Protein AF-A0A497NBX7-F1 (afdb_monomer_lite)

Foldseek 3Di:
DDVLLVCVVVVPPADDDDDVLPLPPVLVVVVSVVCRVPVPDDSLNSLLVVLPVQFDPVQSVLLSLLVVLQVVLCVLPVVVFPQFLVPLPVSLVVHDLVSLVSSLVSLVVSLVSLVVCCVRCVVRPSSVSVNLVSLLSNLSSQLSSLCSQLVVCVVPPLVSNVVSLVRSLVSLVVNLVSQVPPLSQDLVNVLVVQVVDPPRDSVVSVVVVVVVLGGGDHNVNSVVSSVVSVVSRDPPDPDDPPPPDD

Radius of gyration: 21.36 Å; chains: 1; bounding box: 59×41×79 Å

Secondary structure (DSSP, 8-state):
--HHHHHHHTT-S------SSTTS-HHHHHHHHHHHH-TT--HHHHHHHHHHHHS-TTTHHHHHHHHHHHHHHHHHS-TTS---TTSHHHHHHTS-HHHHHHHHHHHHHHHHHHHHTHHHHTT-HHHHHHHHHHHHHHHHHHHHHHHHHHHHHTTT-HHHHHHHHHHHHHHHHHHHHHHTT-GGG-HHHHHHHHHTSTT--HHHHHHHHHHHTTTS--HHHHHHHHHHHHTTS--TTS--------

Sequence (246 aa):
MYPVNQAYEKKAEGIIIFNIAEFSNVLLCDYMAELSWNPKLKFERFLEYYAKRRYNRGSWRAMIECYKLIEKASRDIFVYGLASWVDPLLNLEKVLEEDLERCVSLCEESLSKALEVYDLERDNELYRSELLELKLIVYKLKAMLHLKRAMKTRCENTRLFNKHLSECIGWLKKALRELEGDARFSISSTREWIKQVSGADISVYDEASKVHKGFITCPENLRELIGRIESLRRLEGKDKPTKSSL

pLDDT: mean 78.72, std 16.13, range [36.91, 97.69]

Structure (mmCIF, N/CA/C/O backbone):
data_AF-A0A497NBX7-F1
#
_entry.id   AF-A0A497NBX7-F1
#
loop_
_atom_site.group_PDB
_atom_site.id
_atom_site.type_symbol
_atom_site.label_atom_id
_atom_site.label_alt_id
_atom_site.label_comp_id
_atom_site.label_asym_id
_atom_site.label_entity_id
_atom_site.label_seq_id
_atom_site.pdbx_PDB_ins_code
_atom_site.Cartn_x
_atom_site.Cartn_y
_atom_site.Cartn_z
_atom_site.occupancy
_atom_site.B_iso_or_equiv
_atom_site.auth_seq_id
_atom_site.auth_comp_id
_atom_site.auth_asym_id
_atom_site.auth_atom_id
_atom_site.pdbx_PDB_model_num
ATOM 1 N N . MET A 1 1 ? -4.936 19.423 6.507 1.00 44.56 1 MET A N 1
ATOM 2 C CA . MET A 1 1 ? -6.266 19.615 7.127 1.00 44.56 1 MET A CA 1
ATOM 3 C C . MET A 1 1 ? -7.165 18.517 6.588 1.00 44.56 1 MET A C 1
ATOM 5 O O . MET A 1 1 ? -7.218 18.379 5.373 1.00 44.56 1 MET A O 1
ATOM 9 N N . TYR A 1 2 ? -7.762 17.684 7.445 1.00 60.34 2 TYR A N 1
ATOM 10 C CA . TYR A 1 2 ? -8.592 16.563 6.986 1.00 60.34 2 TYR A CA 1
ATOM 11 C C . TYR A 1 2 ? -9.949 17.071 6.457 1.00 60.34 2 TYR A C 1
ATOM 13 O O . TYR A 1 2 ? -10.468 18.037 7.023 1.00 60.34 2 TYR A O 1
ATOM 21 N N . PRO A 1 3 ? -10.542 16.447 5.418 1.00 63.62 3 PRO A N 1
ATOM 22 C CA . PRO A 1 3 ? -11.819 16.882 4.836 1.00 63.62 3 PRO A CA 1
ATOM 23 C C . PRO A 1 3 ? -12.963 17.012 5.855 1.00 63.62 3 PRO A C 1
ATOM 25 O O . PRO A 1 3 ? -13.786 17.917 5.746 1.00 63.62 3 PRO A O 1
ATOM 28 N N . VAL A 1 4 ? -12.972 16.169 6.893 1.00 61.66 4 VAL A N 1
ATOM 29 C CA . VAL A 1 4 ? -13.944 16.221 8.000 1.00 61.66 4 VAL A CA 1
ATOM 30 C C . VAL A 1 4 ? -13.852 17.526 8.796 1.00 61.66 4 VAL A C 1
ATOM 32 O O . VAL A 1 4 ? -14.876 18.121 9.121 1.00 61.66 4 VAL A O 1
ATOM 35 N N . ASN A 1 5 ? -12.642 18.034 9.044 1.00 65.44 5 ASN A N 1
ATOM 36 C CA . ASN A 1 5 ? -12.462 19.294 9.769 1.00 65.44 5 ASN A CA 1
ATOM 37 C C . ASN A 1 5 ? -12.999 20.475 8.949 1.00 65.44 5 ASN A C 1
ATOM 39 O O . ASN A 1 5 ? -13.633 21.367 9.503 1.00 65.44 5 ASN A O 1
ATOM 43 N N . GLN A 1 6 ? -12.822 20.440 7.624 1.00 69.94 6 GLN A N 1
ATOM 44 C CA . GLN A 1 6 ? -13.409 21.436 6.724 1.00 69.94 6 GLN A CA 1
ATOM 45 C C . GLN A 1 6 ? -14.938 21.342 6.675 1.00 69.94 6 GLN A C 1
ATOM 47 O O . GLN A 1 6 ? -15.610 22.369 6.628 1.00 69.94 6 GLN A O 1
ATOM 52 N N . ALA A 1 7 ? -15.502 20.131 6.687 1.00 65.56 7 ALA A N 1
ATOM 53 C CA . ALA A 1 7 ? -16.950 19.933 6.749 1.00 65.56 7 ALA A CA 1
ATOM 54 C C . ALA A 1 7 ? -17.535 20.500 8.054 1.00 65.56 7 ALA A C 1
ATOM 56 O O . ALA A 1 7 ? -18.553 21.190 8.024 1.00 65.56 7 ALA A O 1
ATOM 57 N N . TYR A 1 8 ? -16.844 20.287 9.177 1.00 68.62 8 TYR A N 1
ATOM 58 C CA . TYR A 1 8 ? -17.216 20.860 10.469 1.00 68.62 8 TYR A CA 1
ATOM 59 C C . TYR A 1 8 ? -17.147 22.396 10.468 1.00 68.62 8 TYR A C 1
ATOM 61 O O . TYR A 1 8 ? -18.100 23.056 10.877 1.00 68.62 8 TYR A O 1
ATOM 69 N N . GLU A 1 9 ? -16.064 22.986 9.950 1.00 77.69 9 GLU A N 1
ATOM 70 C CA . GLU A 1 9 ? -15.929 24.446 9.797 1.00 77.69 9 GLU A CA 1
ATOM 71 C C . GLU A 1 9 ? -17.043 25.046 8.924 1.00 77.69 9 GLU A C 1
ATOM 73 O O . GLU A 1 9 ? -17.543 26.136 9.206 1.00 77.69 9 GLU A O 1
ATOM 78 N N . LYS A 1 10 ? -17.482 24.307 7.900 1.00 79.31 10 LYS A N 1
ATOM 79 C CA . LYS A 1 10 ? -18.599 24.676 7.019 1.00 79.31 10 LYS A CA 1
ATOM 80 C C . LYS A 1 10 ? -19.984 24.349 7.590 1.00 79.31 10 LYS A C 1
ATOM 82 O O . LYS A 1 10 ? -20.969 24.570 6.891 1.00 79.31 10 LYS A O 1
ATOM 87 N N . LYS A 1 11 ? -20.074 23.868 8.837 1.00 80.62 11 LYS A N 1
ATOM 88 C CA . LYS A 1 11 ? -21.324 23.482 9.515 1.00 80.62 11 LYS A CA 1
ATOM 89 C C . LYS A 1 11 ? -22.150 22.452 8.730 1.00 80.62 11 LYS A C 1
ATOM 91 O O . LYS A 1 11 ? -23.367 22.577 8.643 1.00 80.62 11 LYS A O 1
ATOM 96 N N . ALA A 1 12 ? -21.492 21.453 8.142 1.00 70.94 12 ALA A N 1
ATOM 97 C CA . ALA A 1 12 ? -22.187 20.351 7.484 1.00 70.94 12 ALA A CA 1
ATOM 98 C C . ALA A 1 12 ? -23.130 19.626 8.465 1.00 70.94 12 ALA A C 1
ATOM 100 O O . ALA A 1 12 ? -22.752 19.356 9.604 1.00 70.94 12 ALA A O 1
ATOM 101 N N . GLU A 1 13 ? -24.338 19.291 8.008 1.00 71.38 13 GLU A N 1
ATOM 102 C CA . GLU A 1 13 ? -25.367 18.604 8.811 1.00 71.38 13 GLU A CA 1
ATOM 103 C C . GLU A 1 13 ? -25.054 17.114 9.042 1.00 71.38 13 GLU A C 1
ATOM 105 O O . GLU A 1 13 ? -25.614 16.484 9.936 1.00 71.38 13 GLU A O 1
ATOM 110 N N . GLY A 1 14 ? -24.135 16.550 8.257 1.00 64.25 14 GLY A N 1
ATOM 111 C CA . GLY A 1 14 ? -23.687 15.168 8.365 1.00 64.25 14 GLY A CA 1
ATOM 112 C C . GLY A 1 14 ? -22.455 14.903 7.505 1.00 64.25 14 GLY A C 1
ATOM 113 O O . GLY A 1 14 ? -22.091 15.703 6.640 1.00 64.25 14 GLY A O 1
ATOM 114 N N . ILE A 1 15 ? -21.797 13.771 7.756 1.00 67.06 15 ILE A N 1
ATOM 115 C CA . ILE A 1 15 ? -20.616 13.323 7.014 1.00 67.06 15 ILE A CA 1
ATOM 116 C C . ILE A 1 15 ? -20.875 11.903 6.528 1.00 67.06 15 ILE A C 1
ATOM 118 O O . ILE A 1 15 ? -21.222 11.029 7.317 1.00 67.06 15 ILE A O 1
ATOM 122 N N . ILE A 1 16 ? -20.682 11.677 5.230 1.00 64.44 16 ILE A N 1
ATOM 123 C CA . ILE A 1 16 ? -20.734 10.349 4.620 1.00 64.44 16 ILE A CA 1
ATOM 124 C C . ILE A 1 16 ? -19.308 9.955 4.244 1.00 64.44 16 ILE A C 1
ATOM 126 O O . ILE A 1 16 ? -18.632 10.673 3.505 1.00 64.44 16 ILE A O 1
ATOM 130 N N . ILE A 1 17 ? -18.855 8.808 4.748 1.00 63.03 17 ILE A N 1
ATOM 131 C CA . ILE A 1 17 ? -17.575 8.205 4.375 1.00 63.03 17 ILE A CA 1
ATOM 132 C C . ILE A 1 17 ? -17.875 7.124 3.345 1.00 63.03 17 ILE A C 1
ATOM 134 O O . ILE A 1 17 ? -18.424 6.077 3.674 1.00 63.03 17 ILE A O 1
ATOM 138 N N . PHE A 1 18 ? -17.520 7.381 2.090 1.00 59.34 18 PHE A N 1
ATOM 139 C CA . PHE A 1 18 ? -17.675 6.403 1.020 1.00 59.34 18 PHE A CA 1
ATOM 140 C C . PHE A 1 18 ? -16.363 5.631 0.848 1.00 59.34 18 PHE A C 1
ATOM 142 O O . PHE A 1 18 ? -15.496 6.033 0.071 1.00 59.34 18 PHE A O 1
ATOM 149 N N . ASN A 1 19 ? -16.184 4.551 1.621 1.00 59.84 19 ASN A N 1
ATOM 150 C CA . ASN A 1 19 ? -15.067 3.635 1.406 1.00 59.84 19 ASN A CA 1
ATOM 151 C C . ASN A 1 19 ? -15.471 2.573 0.392 1.00 59.84 19 ASN A C 1
ATOM 153 O O . ASN A 1 19 ? -16.176 1.621 0.708 1.00 59.84 19 ASN A O 1
ATOM 157 N N . ILE A 1 20 ? -15.005 2.750 -0.835 1.00 50.81 20 ILE A N 1
ATOM 158 C CA . ILE A 1 20 ? -15.331 1.823 -1.907 1.00 50.81 20 ILE A CA 1
ATOM 159 C C . ILE A 1 20 ? -14.493 0.530 -1.778 1.00 50.81 20 ILE A C 1
ATOM 161 O O . ILE A 1 20 ? -14.912 -0.535 -2.219 1.00 50.81 20 ILE A O 1
ATOM 165 N N . ALA A 1 21 ? -13.324 0.589 -1.131 1.00 56.06 21 ALA A N 1
ATOM 166 C CA . ALA A 1 21 ? -12.480 -0.565 -0.837 1.00 56.06 21 ALA A CA 1
ATOM 167 C C . ALA A 1 21 ? -12.648 -0.963 0.637 1.00 56.06 21 ALA A C 1
ATOM 169 O O . ALA A 1 21 ? -11.795 -0.634 1.456 1.00 56.06 21 ALA A O 1
ATOM 170 N N . GLU A 1 22 ? -13.743 -1.656 0.968 1.00 52.34 22 GLU A N 1
ATOM 171 C CA . GLU A 1 22 ? -14.145 -2.015 2.345 1.00 52.34 22 GLU A CA 1
ATOM 172 C C . GLU A 1 22 ? -12.991 -2.558 3.216 1.00 52.34 22 GLU A C 1
ATOM 174 O O . GLU A 1 22 ? -12.928 -2.292 4.414 1.00 52.34 22 GLU A O 1
ATOM 179 N N . PHE A 1 23 ? -12.023 -3.237 2.595 1.00 57.59 23 PHE A N 1
ATOM 180 C CA . PHE A 1 23 ? -10.881 -3.866 3.260 1.00 57.59 23 PHE A CA 1
ATOM 181 C C . PHE A 1 23 ? -9.557 -3.098 3.164 1.00 57.59 23 PHE A C 1
ATOM 183 O O . PHE A 1 23 ? -8.530 -3.680 3.488 1.00 57.59 23 PHE A O 1
ATOM 190 N N . SER A 1 24 ? -9.541 -1.845 2.700 1.00 63.47 24 SER A N 1
ATOM 191 C CA . SER A 1 24 ? -8.311 -1.052 2.573 1.00 63.47 24 SER A CA 1
ATOM 192 C C . SER A 1 24 ? -8.399 0.288 3.290 1.00 63.47 24 SER A C 1
ATOM 194 O O . SER A 1 24 ? -9.459 0.908 3.353 1.00 63.47 24 SER A O 1
ATOM 196 N N . ASN A 1 25 ? -7.257 0.753 3.810 1.00 69.50 25 ASN A N 1
ATOM 197 C CA . ASN A 1 25 ? -7.131 2.014 4.551 1.00 69.50 25 ASN A CA 1
ATOM 198 C C . ASN A 1 25 ? -8.075 2.113 5.765 1.00 69.50 25 ASN A C 1
ATOM 200 O O . ASN A 1 25 ? -8.537 3.202 6.110 1.00 69.50 25 ASN A O 1
ATOM 204 N N . VAL A 1 26 ? -8.329 0.990 6.447 1.00 77.75 26 VAL A N 1
ATOM 205 C CA . VAL A 1 26 ? -9.268 0.906 7.583 1.00 77.75 26 VAL A CA 1
ATOM 206 C C . VAL A 1 26 ? -8.953 1.935 8.676 1.00 77.75 26 VAL A C 1
ATOM 208 O O . VAL A 1 26 ? -9.863 2.590 9.173 1.00 77.75 26 VAL A O 1
ATOM 211 N N . LEU A 1 27 ? -7.669 2.174 8.976 1.00 83.56 27 LEU A N 1
ATOM 212 C CA . LEU A 1 27 ? -7.236 3.215 9.918 1.00 83.56 27 LEU A CA 1
ATOM 213 C C . LEU A 1 27 ? -7.802 4.602 9.566 1.00 83.56 27 LEU A C 1
ATOM 215 O O . LEU A 1 27 ? -8.210 5.346 10.456 1.00 83.56 27 LEU A O 1
ATOM 219 N N . LEU A 1 28 ? -7.808 4.963 8.278 1.00 78.94 28 LEU A N 1
ATOM 220 C CA . LEU A 1 28 ? -8.309 6.254 7.818 1.00 78.94 28 LEU A CA 1
ATOM 221 C C . LEU A 1 28 ? -9.827 6.327 7.967 1.00 78.94 28 LEU A C 1
ATOM 223 O O . LEU A 1 28 ? -10.335 7.347 8.423 1.00 78.94 28 LEU A O 1
ATOM 227 N N . CYS A 1 29 ? -10.544 5.264 7.603 1.00 78.56 29 CYS A N 1
ATOM 228 C CA . CYS A 1 29 ? -11.997 5.200 7.747 1.00 78.56 29 CYS A CA 1
ATOM 229 C C . CYS A 1 29 ? -12.420 5.319 9.213 1.00 78.56 29 CYS A C 1
ATOM 231 O O . CYS A 1 29 ? -13.254 6.167 9.528 1.00 78.56 29 CYS A O 1
ATOM 233 N N . ASP A 1 30 ? -11.781 4.558 10.102 1.00 85.38 30 ASP A N 1
ATOM 234 C CA . ASP A 1 30 ? -12.024 4.627 11.543 1.00 85.38 30 ASP A CA 1
ATOM 235 C C . ASP A 1 30 ? -11.698 6.020 12.085 1.00 85.38 30 ASP A C 1
ATOM 237 O O . ASP A 1 30 ? -12.476 6.589 12.847 1.00 85.38 30 ASP A O 1
ATOM 241 N N . TYR A 1 31 ? -10.586 6.623 11.654 1.00 86.12 31 TYR A N 1
ATOM 242 C CA . TYR A 1 31 ? -10.230 7.965 12.102 1.00 86.12 31 TYR A CA 1
ATOM 243 C C . TYR A 1 31 ? -11.241 9.019 11.643 1.00 86.12 31 TYR A C 1
ATOM 245 O O . TYR A 1 31 ? -11.625 9.888 12.422 1.00 86.12 31 TYR A O 1
ATOM 253 N N . MET A 1 32 ? -11.699 8.944 10.391 1.00 81.31 32 MET A N 1
ATOM 254 C CA . MET A 1 32 ? -12.705 9.863 9.853 1.00 81.31 32 MET A CA 1
ATOM 255 C C . MET A 1 32 ? -14.051 9.705 10.566 1.00 81.31 32 MET A C 1
ATOM 257 O O . MET A 1 32 ? -14.713 10.710 10.826 1.00 81.31 32 MET A O 1
ATOM 261 N N . ALA A 1 33 ? -14.429 8.474 10.921 1.00 83.81 33 ALA A N 1
ATOM 262 C CA . ALA A 1 33 ? -15.628 8.201 11.705 1.00 83.81 33 ALA A CA 1
ATOM 263 C C . ALA A 1 33 ? -15.504 8.755 13.135 1.00 83.81 33 ALA A C 1
ATOM 265 O O . ALA A 1 33 ? -16.426 9.381 13.644 1.00 83.81 33 ALA A O 1
ATOM 266 N N . GLU A 1 34 ? -14.350 8.613 13.783 1.00 87.56 34 GLU A N 1
ATOM 267 C CA . GLU A 1 34 ? -14.123 9.209 15.106 1.00 87.56 34 GLU A CA 1
ATOM 268 C C . GLU A 1 34 ? -14.138 10.745 15.049 1.00 87.56 34 GLU A C 1
ATOM 270 O O . GLU A 1 34 ? -14.715 11.402 15.918 1.00 87.56 34 GLU A O 1
ATOM 275 N N . LEU A 1 35 ? -13.568 11.344 13.998 1.00 84.94 35 LEU A N 1
ATOM 276 C CA . LEU A 1 35 ? -13.589 12.795 13.805 1.00 84.94 35 LEU A CA 1
ATOM 277 C C . LEU A 1 35 ? -15.002 13.351 13.589 1.00 84.94 35 LEU A C 1
ATOM 279 O O . LEU A 1 35 ? -15.234 14.508 13.943 1.00 84.94 35 LEU A O 1
ATOM 283 N N . SER A 1 36 ? -15.950 12.568 13.055 1.00 81.69 36 SER A N 1
ATOM 284 C CA . SER A 1 36 ? -17.336 13.037 12.910 1.00 81.69 36 SER A CA 1
ATOM 285 C C . SER A 1 36 ? -18.033 13.239 14.257 1.00 81.69 36 SER A C 1
ATOM 287 O O . SER A 1 36 ? -18.912 14.090 14.363 1.00 81.69 36 SER A O 1
ATOM 289 N N . TRP A 1 37 ? -17.616 12.505 15.294 1.00 84.00 37 TRP A N 1
ATOM 290 C CA . TRP A 1 37 ? -18.118 12.658 16.665 1.00 84.00 37 TRP A CA 1
ATOM 291 C C . TRP A 1 37 ? -17.236 13.570 17.522 1.00 84.00 37 TRP A C 1
ATOM 293 O O . TRP A 1 37 ? -17.729 14.265 18.410 1.00 84.00 37 TRP A O 1
ATOM 303 N N . ASN A 1 38 ? -15.927 13.588 17.261 1.00 87.12 38 ASN A N 1
ATOM 304 C CA . ASN A 1 38 ? -14.951 14.381 17.998 1.00 87.12 38 ASN A CA 1
ATOM 305 C C . ASN A 1 38 ? -13.976 15.113 17.053 1.00 87.12 38 ASN A C 1
ATOM 307 O O . ASN A 1 38 ? -12.827 14.692 16.892 1.00 87.12 38 ASN A O 1
ATOM 311 N N . PRO A 1 39 ? -14.371 16.274 16.497 1.00 83.12 39 PRO A N 1
ATOM 312 C CA . PRO A 1 39 ? -13.569 17.015 15.513 1.00 83.12 39 PRO A CA 1
ATOM 313 C C . PRO A 1 39 ? -12.219 17.528 16.035 1.00 83.12 39 PRO A C 1
ATOM 315 O O . PRO A 1 39 ? -11.358 17.947 15.263 1.00 83.12 39 PRO A O 1
ATOM 318 N N . LYS A 1 40 ? -12.027 17.543 17.361 1.00 86.88 40 LYS A N 1
ATOM 319 C CA . LYS A 1 40 ? -10.787 17.985 18.019 1.00 86.88 40 LYS A CA 1
ATOM 320 C C . LYS A 1 40 ? -9.843 16.823 18.348 1.00 86.88 40 LYS A C 1
ATOM 322 O O . LYS A 1 40 ? -8.794 17.056 18.958 1.00 86.88 40 LYS A O 1
ATOM 327 N N . LEU A 1 41 ? -10.203 15.585 17.999 1.00 89.38 41 LEU A N 1
ATOM 328 C CA . LEU A 1 41 ? -9.369 14.413 18.236 1.00 89.38 41 LEU A CA 1
ATOM 329 C C . LEU A 1 41 ? -8.046 14.548 17.473 1.00 89.38 41 LEU A C 1
ATOM 331 O O . LEU A 1 41 ? -8.015 14.802 16.274 1.00 89.38 41 LEU A O 1
ATOM 335 N N . LYS A 1 42 ? -6.934 14.387 18.194 1.00 89.25 42 LYS A N 1
ATOM 336 C CA . LYS A 1 42 ? -5.598 14.359 17.593 1.00 89.25 42 LYS A CA 1
ATOM 337 C C . LYS A 1 42 ? -5.295 12.958 17.075 1.00 89.25 42 LYS A C 1
ATOM 339 O O . LYS A 1 42 ? -5.555 11.985 17.789 1.00 89.25 42 LYS A O 1
ATOM 344 N N . PHE A 1 43 ? -4.685 12.873 15.895 1.00 86.69 43 PHE A N 1
ATOM 345 C CA . PHE A 1 43 ? -4.358 11.602 15.249 1.00 86.69 43 PHE A CA 1
ATOM 346 C C . PHE A 1 43 ? -3.502 10.698 16.141 1.00 86.69 43 PHE A C 1
ATOM 348 O O . PHE A 1 43 ? -3.764 9.508 16.226 1.00 86.69 43 PHE A O 1
ATOM 355 N N . GLU A 1 44 ? -2.548 11.247 16.895 1.00 90.06 44 GLU A N 1
ATOM 356 C CA . GLU A 1 44 ? -1.671 10.459 17.767 1.00 90.06 44 GLU A CA 1
ATOM 357 C C . GLU A 1 44 ? -2.444 9.780 18.904 1.00 90.06 44 GLU A C 1
ATOM 359 O O . GLU A 1 44 ? -2.161 8.636 19.254 1.00 90.06 44 GLU A O 1
ATOM 364 N N . ARG A 1 45 ? -3.447 10.473 19.464 1.00 92.62 45 ARG A N 1
ATOM 365 C CA . ARG A 1 45 ? -4.314 9.913 20.512 1.00 92.62 45 ARG A CA 1
ATOM 366 C C . ARG A 1 45 ? -5.234 8.838 19.949 1.00 92.62 45 ARG A C 1
ATOM 368 O O . ARG A 1 45 ? -5.413 7.803 20.585 1.00 92.62 45 ARG A O 1
ATOM 375 N N . PHE A 1 46 ? -5.796 9.087 18.767 1.00 94.19 46 PHE A N 1
ATOM 376 C CA . PHE A 1 46 ? -6.584 8.093 18.048 1.00 94.19 46 PHE A CA 1
ATOM 377 C C . PHE A 1 46 ? -5.752 6.840 17.757 1.00 94.19 46 PHE A C 1
ATOM 379 O O . PHE A 1 46 ? -6.170 5.741 18.102 1.00 94.19 46 PHE A O 1
ATOM 386 N N . LEU A 1 47 ? -4.558 7.011 17.188 1.00 93.50 47 LEU A N 1
ATOM 387 C CA . LEU A 1 47 ? -3.685 5.924 16.763 1.00 93.50 47 LEU A CA 1
ATOM 388 C C . LEU A 1 47 ? -3.283 5.022 17.934 1.00 93.50 47 LEU A C 1
ATOM 390 O O . LEU A 1 47 ? -3.274 3.801 17.801 1.00 93.50 47 LEU A O 1
ATOM 394 N N . GLU A 1 48 ? -2.996 5.609 19.098 1.00 94.88 48 GLU A N 1
ATOM 395 C CA . GLU A 1 48 ? -2.696 4.835 20.300 1.00 94.88 48 GLU A CA 1
ATOM 396 C C . GLU A 1 48 ? -3.888 3.984 20.756 1.00 94.88 48 GLU A C 1
ATOM 398 O O . GLU A 1 48 ? -3.731 2.798 21.058 1.00 94.88 48 GLU A O 1
ATOM 403 N N . TYR A 1 49 ? -5.085 4.573 20.789 1.00 94.62 49 TYR A N 1
ATOM 404 C CA . TYR A 1 49 ? -6.311 3.863 21.150 1.00 94.62 49 TYR A CA 1
ATOM 405 C C . TYR A 1 49 ? -6.678 2.780 20.124 1.00 94.62 49 TYR A C 1
ATOM 407 O O . TYR A 1 49 ? -7.018 1.660 20.504 1.00 94.62 49 TYR A O 1
ATOM 415 N N . TYR A 1 50 ? -6.555 3.086 18.832 1.00 94.19 50 TYR A N 1
ATOM 416 C CA . TYR A 1 50 ? -6.759 2.153 17.726 1.00 94.19 50 TYR A CA 1
ATOM 417 C C . TYR A 1 50 ? -5.840 0.933 17.862 1.00 94.19 50 TYR A C 1
ATOM 419 O O . TYR A 1 50 ? -6.324 -0.197 17.937 1.00 94.19 50 TYR A O 1
ATOM 427 N N . ALA A 1 51 ? -4.529 1.153 18.002 1.00 94.56 51 ALA A N 1
ATOM 428 C CA . ALA A 1 51 ? -3.550 0.072 18.079 1.00 94.56 51 ALA A CA 1
ATOM 429 C C . ALA A 1 51 ? -3.769 -0.832 19.304 1.00 94.56 51 ALA A C 1
ATOM 431 O O . ALA A 1 51 ? -3.694 -2.053 19.193 1.00 94.56 51 ALA A O 1
ATOM 432 N N . LYS A 1 52 ? -4.098 -0.253 20.467 1.00 95.31 52 LYS A N 1
ATOM 433 C CA . LYS A 1 52 ? -4.362 -1.017 21.700 1.00 95.31 52 LYS A CA 1
ATOM 434 C C . LYS A 1 52 ? -5.589 -1.927 21.620 1.00 95.31 52 LYS A C 1
ATOM 436 O O . LYS A 1 52 ? -5.646 -2.905 22.359 1.00 95.31 52 LYS A O 1
ATOM 441 N N . ARG A 1 53 ? -6.579 -1.593 20.786 1.00 94.25 53 ARG A N 1
ATOM 442 C CA . ARG A 1 53 ? -7.777 -2.426 20.578 1.00 94.25 53 ARG A CA 1
ATOM 443 C C . ARG A 1 53 ? -7.563 -3.522 19.543 1.00 94.25 53 ARG A C 1
ATOM 445 O O . ARG A 1 53 ? -8.226 -4.549 19.620 1.00 94.25 53 ARG A O 1
ATOM 452 N N . ARG A 1 54 ? -6.691 -3.274 18.565 1.00 93.12 54 ARG A N 1
ATOM 453 C CA . ARG A 1 54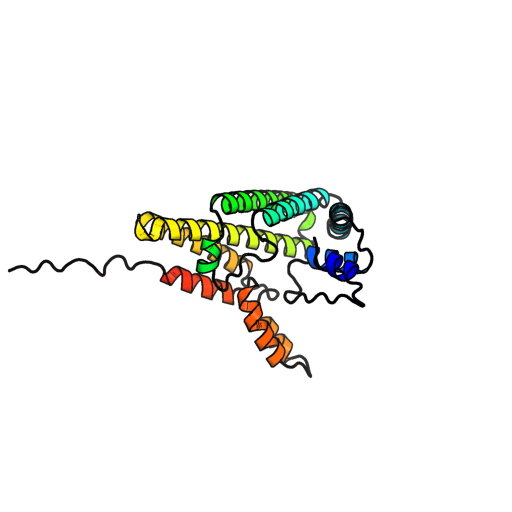 ? -6.552 -4.110 17.370 1.00 93.12 54 ARG A CA 1
ATOM 454 C C . ARG A 1 54 ? -5.441 -5.150 17.467 1.00 93.12 54 ARG A C 1
ATOM 456 O O . ARG A 1 54 ? -5.542 -6.182 16.813 1.00 93.12 54 ARG A O 1
ATOM 463 N N . TYR A 1 55 ? -4.413 -4.893 18.273 1.00 95.25 55 TYR A N 1
ATOM 464 C CA . TYR A 1 55 ? -3.237 -5.757 18.391 1.00 95.25 55 TYR A CA 1
ATOM 465 C C . TYR A 1 55 ? -3.003 -6.229 19.819 1.00 95.25 55 TYR A C 1
ATOM 467 O O . TYR A 1 55 ? -3.496 -5.644 20.788 1.00 95.25 55 TYR A O 1
ATOM 475 N N . ASN A 1 56 ? -2.183 -7.267 19.960 1.00 93.88 56 ASN A N 1
ATOM 476 C CA . ASN A 1 56 ? -1.775 -7.766 21.259 1.00 93.88 56 ASN A CA 1
ATOM 477 C C . ASN A 1 56 ? -1.013 -6.719 22.082 1.00 93.88 56 ASN A C 1
ATOM 479 O O . ASN A 1 56 ? -0.344 -5.804 21.593 1.00 93.88 56 ASN A O 1
ATOM 483 N N . ARG A 1 57 ? -1.040 -6.916 23.406 1.00 91.75 57 ARG A N 1
ATOM 484 C CA . ARG A 1 57 ? -0.333 -6.056 24.371 1.00 91.75 57 ARG A CA 1
ATOM 485 C C . ARG A 1 57 ? 1.175 -5.955 24.106 1.00 91.75 57 ARG A C 1
ATOM 487 O O . ARG A 1 57 ? 1.766 -4.935 24.456 1.00 91.75 57 ARG A O 1
ATOM 494 N N . GLY A 1 58 ? 1.773 -6.992 23.516 1.00 92.94 58 GLY A N 1
ATOM 495 C CA . GLY A 1 58 ? 3.198 -7.047 23.182 1.00 92.94 58 GLY A CA 1
ATOM 496 C C . GLY A 1 58 ? 3.582 -6.365 21.864 1.00 92.94 58 GLY A C 1
ATOM 497 O O . GLY A 1 58 ? 4.759 -6.100 21.661 1.00 92.94 58 GLY A O 1
ATOM 498 N N . SER A 1 59 ? 2.622 -6.050 20.992 1.00 95.50 59 SER A N 1
ATOM 499 C CA . SER A 1 59 ? 2.877 -5.653 19.597 1.00 95.50 59 SER A CA 1
ATOM 500 C C . SER A 1 59 ? 2.356 -4.256 19.243 1.00 95.50 59 SER A C 1
ATOM 502 O O . SER A 1 59 ? 2.902 -3.610 18.350 1.00 95.50 59 SER A O 1
ATOM 504 N N . TRP A 1 60 ? 1.348 -3.734 19.958 1.00 95.50 60 TRP A N 1
ATOM 505 C CA . TRP A 1 60 ? 0.689 -2.469 19.594 1.00 95.50 60 TRP A CA 1
ATOM 506 C C . TRP A 1 60 ? 1.649 -1.276 19.468 1.00 95.50 60 TRP A C 1
ATOM 508 O O . TRP A 1 60 ? 1.427 -0.401 18.635 1.00 95.50 60 TRP A O 1
ATOM 518 N N . ARG A 1 61 ? 2.733 -1.227 20.259 1.00 96.38 61 ARG A N 1
ATOM 519 C CA . ARG A 1 61 ? 3.744 -0.159 20.152 1.00 96.38 61 ARG A CA 1
ATOM 520 C C . ARG A 1 61 ? 4.500 -0.218 18.830 1.00 96.38 61 ARG A C 1
ATOM 522 O O . ARG A 1 61 ? 4.656 0.823 18.200 1.00 96.38 61 ARG A O 1
ATOM 529 N N . ALA A 1 62 ? 4.911 -1.413 18.408 1.00 95.44 62 ALA A N 1
ATOM 530 C CA . ALA A 1 62 ? 5.563 -1.608 17.118 1.00 95.44 62 ALA A CA 1
ATOM 531 C C . ALA A 1 62 ? 4.620 -1.189 15.984 1.00 95.44 62 ALA A C 1
ATOM 533 O O . ALA A 1 62 ? 5.015 -0.436 15.102 1.00 95.44 62 ALA A O 1
ATOM 534 N N . MET A 1 63 ? 3.336 -1.550 16.074 1.00 95.31 63 MET A N 1
ATOM 535 C CA . MET A 1 63 ? 2.347 -1.144 15.072 1.00 95.31 63 MET A CA 1
ATOM 536 C C . MET A 1 63 ? 2.122 0.373 15.019 1.00 95.31 63 MET A C 1
ATOM 538 O O . MET A 1 63 ? 1.983 0.927 13.931 1.00 95.31 63 MET A O 1
ATOM 542 N N . ILE A 1 64 ? 2.160 1.088 16.151 1.00 95.19 64 ILE A N 1
ATOM 543 C CA . ILE A 1 64 ? 2.155 2.564 16.138 1.00 95.19 64 ILE A CA 1
ATOM 544 C C . ILE A 1 64 ? 3.361 3.112 15.368 1.00 95.19 64 ILE A C 1
ATOM 546 O O . ILE A 1 64 ? 3.215 4.070 14.609 1.00 95.19 64 ILE A O 1
ATOM 550 N N . GLU A 1 65 ? 4.550 2.543 15.565 1.00 95.69 65 GLU A N 1
ATOM 551 C CA . GLU A 1 65 ? 5.744 2.955 14.823 1.00 95.69 65 GLU A CA 1
ATOM 552 C C . GLU A 1 65 ? 5.597 2.677 13.323 1.00 95.69 65 GLU A C 1
ATOM 554 O O . GLU A 1 65 ? 5.899 3.564 12.522 1.00 95.69 65 GLU A O 1
ATOM 559 N N . CYS A 1 66 ? 5.039 1.521 12.942 1.00 94.06 66 CYS A N 1
ATOM 560 C CA . CYS A 1 66 ? 4.708 1.208 11.550 1.00 94.06 66 CYS A CA 1
ATOM 561 C C . CYS A 1 66 ? 3.835 2.303 10.925 1.00 94.06 66 CYS A C 1
ATOM 563 O O . CYS A 1 66 ? 4.162 2.826 9.856 1.00 94.06 66 CYS A O 1
ATOM 565 N N . TYR A 1 67 ? 2.753 2.693 11.603 1.00 91.44 67 TYR A N 1
ATOM 566 C CA . TYR A 1 67 ? 1.833 3.712 11.103 1.00 91.44 67 TYR A CA 1
ATOM 567 C C . TYR A 1 67 ? 2.444 5.105 11.031 1.00 91.44 67 TYR A C 1
ATOM 569 O O . TYR A 1 67 ? 2.185 5.821 10.070 1.00 91.44 67 TYR A O 1
ATOM 577 N N . LYS A 1 68 ? 3.288 5.489 11.992 1.00 91.31 68 LYS A N 1
ATOM 578 C CA . LYS A 1 68 ? 4.008 6.771 11.938 1.00 91.31 68 LYS A CA 1
ATOM 579 C C . LYS A 1 68 ? 4.953 6.847 10.740 1.00 91.31 68 LYS A C 1
ATOM 581 O O . LYS A 1 68 ? 5.071 7.903 10.122 1.00 91.31 68 LYS A O 1
ATOM 586 N N . LEU A 1 69 ? 5.612 5.741 10.394 1.00 92.00 69 LEU A N 1
ATOM 587 C CA . LEU A 1 69 ? 6.467 5.668 9.208 1.00 92.00 69 LEU A CA 1
ATOM 588 C C . LEU A 1 69 ? 5.649 5.781 7.914 1.00 92.00 69 LEU A C 1
ATOM 590 O O . LEU A 1 69 ? 6.036 6.531 7.019 1.00 92.00 69 LEU A O 1
ATOM 594 N N . ILE A 1 70 ? 4.491 5.114 7.841 1.00 87.25 70 ILE A N 1
ATOM 595 C CA . ILE A 1 70 ? 3.561 5.223 6.702 1.00 87.25 70 ILE A CA 1
ATOM 596 C C . ILE A 1 70 ? 3.014 6.651 6.583 1.00 87.25 70 ILE A C 1
ATOM 598 O O . ILE A 1 70 ? 3.013 7.223 5.497 1.00 87.25 70 ILE A O 1
ATOM 602 N N . GLU A 1 71 ? 2.603 7.258 7.697 1.00 84.50 71 GLU A N 1
ATOM 603 C CA . GLU A 1 71 ? 2.127 8.640 7.734 1.00 84.50 71 GLU A CA 1
ATOM 604 C C . GLU A 1 71 ? 3.213 9.602 7.241 1.00 84.50 71 GLU A C 1
ATOM 606 O O . GLU A 1 71 ? 2.942 10.475 6.418 1.00 84.50 71 GLU A O 1
ATOM 611 N N . LYS A 1 72 ? 4.463 9.414 7.676 1.00 86.06 72 LYS A N 1
ATOM 612 C CA . LYS A 1 72 ? 5.600 10.204 7.198 1.00 86.06 72 LYS A CA 1
ATOM 613 C C . LYS A 1 72 ? 5.815 10.029 5.691 1.00 86.06 72 LYS A C 1
ATOM 615 O O . LYS A 1 72 ? 5.922 11.034 4.996 1.00 86.06 72 LYS A O 1
ATOM 620 N N . ALA A 1 73 ? 5.790 8.795 5.182 1.00 83.31 73 ALA A N 1
ATOM 621 C CA . ALA A 1 73 ? 5.896 8.517 3.746 1.00 83.31 73 ALA A CA 1
ATOM 622 C C . ALA A 1 73 ? 4.755 9.174 2.940 1.00 83.31 73 ALA A C 1
ATOM 624 O O . ALA A 1 73 ? 4.971 9.676 1.841 1.00 83.31 73 ALA A O 1
ATOM 625 N N . SER A 1 74 ? 3.549 9.254 3.516 1.00 74.31 74 SER A N 1
ATOM 626 C CA . SER A 1 74 ? 2.375 9.891 2.894 1.00 74.31 74 SER A CA 1
ATOM 627 C C . SER A 1 74 ? 2.429 11.416 2.783 1.00 74.31 74 SER A C 1
ATOM 629 O O . SER A 1 74 ? 1.549 12.017 2.166 1.00 74.31 74 SER A O 1
ATOM 631 N N . ARG A 1 75 ? 3.431 12.058 3.393 1.00 72.06 75 ARG A N 1
ATOM 632 C CA . ARG A 1 75 ? 3.658 13.504 3.267 1.00 72.06 75 ARG A CA 1
ATOM 633 C C . ARG A 1 75 ? 4.568 13.842 2.088 1.00 72.06 75 ARG A C 1
ATOM 635 O O . ARG A 1 75 ? 4.405 14.907 1.504 1.00 72.06 75 ARG A O 1
ATOM 642 N N . ASP A 1 76 ? 5.504 12.951 1.762 1.00 62.19 76 ASP A N 1
ATOM 643 C CA . ASP A 1 76 ? 6.503 13.146 0.701 1.00 62.19 76 ASP A CA 1
ATOM 644 C C . ASP A 1 76 ? 5.945 12.786 -0.686 1.00 62.19 76 ASP A C 1
ATOM 646 O O . ASP A 1 76 ? 6.293 13.375 -1.703 1.00 62.19 76 ASP A O 1
ATOM 650 N N . ILE A 1 77 ? 5.013 11.843 -0.728 1.00 56.31 77 ILE A N 1
ATOM 651 C CA . ILE A 1 77 ? 4.200 11.514 -1.896 1.00 56.31 77 ILE A CA 1
ATOM 652 C C . ILE A 1 77 ? 2.763 11.582 -1.406 1.00 56.31 77 ILE A C 1
ATOM 654 O O . ILE A 1 77 ? 2.529 11.242 -0.258 1.00 56.31 77 ILE A O 1
ATOM 658 N N . PHE A 1 78 ? 1.795 12.002 -2.224 1.00 51.19 78 PHE A N 1
ATOM 659 C CA . PHE A 1 78 ? 0.358 11.945 -1.907 1.00 51.19 78 PHE A CA 1
ATOM 660 C C . PHE A 1 78 ? -0.120 10.487 -1.653 1.00 51.19 78 PHE A C 1
ATOM 662 O O . PHE A 1 78 ? -1.010 9.986 -2.329 1.00 51.19 78 PHE A O 1
ATOM 669 N N . VAL A 1 79 ? 0.432 9.763 -0.674 1.00 50.31 79 VAL A N 1
ATOM 670 C CA . VAL A 1 79 ? 0.110 8.369 -0.332 1.00 50.31 79 VAL A CA 1
ATOM 671 C C . VAL A 1 79 ? -1.107 8.344 0.591 1.00 50.31 79 VAL A C 1
ATOM 673 O O . VAL A 1 79 ? -1.109 7.751 1.658 1.00 50.31 79 VAL A O 1
ATOM 676 N N . TYR A 1 80 ? -2.161 9.023 0.158 1.00 38.53 80 TYR A N 1
ATOM 677 C CA . TYR A 1 80 ? -3.539 8.616 0.436 1.00 38.53 80 TYR A CA 1
ATOM 678 C C . TYR A 1 80 ? -4.262 8.199 -0.850 1.00 38.53 80 TYR A C 1
ATOM 680 O O . TYR A 1 80 ? -5.315 7.574 -0.802 1.00 38.53 80 TYR A O 1
ATOM 688 N N . GLY A 1 81 ? -3.639 8.439 -2.006 1.00 43.72 81 GLY A N 1
ATOM 689 C CA . GLY A 1 81 ? -3.820 7.632 -3.194 1.00 43.72 81 GLY A CA 1
ATOM 690 C C . GLY A 1 81 ? -2.439 7.187 -3.635 1.00 43.72 81 GLY A C 1
ATOM 691 O O . GLY A 1 81 ? -1.716 7.981 -4.228 1.00 43.72 81 GLY A O 1
ATOM 692 N N . LEU A 1 82 ? -2.057 5.932 -3.359 1.00 43.59 82 LEU A N 1
ATOM 693 C CA . LEU A 1 82 ? -1.080 5.227 -4.200 1.00 43.59 82 LEU A CA 1
ATOM 694 C C . LEU A 1 82 ? -1.351 5.681 -5.636 1.00 43.59 82 LEU A C 1
ATOM 696 O O . LEU A 1 82 ? -2.450 5.401 -6.117 1.00 43.59 82 LEU A O 1
ATOM 700 N N . ALA A 1 83 ? -0.436 6.476 -6.215 1.00 45.06 83 ALA A N 1
ATOM 701 C CA . ALA A 1 83 ? -0.639 7.207 -7.464 1.00 45.06 83 ALA A CA 1
ATOM 702 C C . ALA A 1 83 ? -1.480 6.351 -8.399 1.00 45.06 83 ALA A C 1
ATOM 704 O O . ALA A 1 83 ? -1.107 5.195 -8.618 1.00 45.06 83 ALA A O 1
ATOM 705 N N . SER A 1 84 ? -2.648 6.852 -8.819 1.00 48.38 84 SER A N 1
ATOM 706 C CA . SER A 1 84 ? -3.610 5.993 -9.501 1.00 48.38 84 SER A CA 1
ATOM 707 C C . SER A 1 84 ? -2.872 5.286 -10.638 1.00 48.38 84 SER A C 1
ATOM 709 O O . SER A 1 84 ? -2.275 5.908 -11.522 1.00 48.38 84 SER A O 1
ATOM 711 N N . TRP A 1 85 ? -2.817 3.957 -10.563 1.00 53.59 85 TRP A N 1
ATOM 712 C CA . TRP A 1 85 ? -2.151 3.155 -11.588 1.00 53.59 85 TRP A CA 1
ATOM 713 C C . TRP A 1 85 ? -3.018 3.100 -12.859 1.00 53.59 85 TRP A C 1
ATOM 715 O O . TRP A 1 85 ? -2.688 2.371 -13.790 1.00 53.59 85 TRP A O 1
ATOM 725 N N . VAL A 1 86 ? -4.094 3.908 -12.915 1.00 50.88 86 VAL A N 1
ATOM 726 C CA . VAL A 1 86 ? -4.830 4.268 -14.136 1.00 50.88 86 VAL A CA 1
ATOM 727 C C . VAL A 1 86 ? -3.849 4.733 -15.208 1.00 50.88 86 VAL A C 1
ATOM 729 O O . VAL A 1 86 ? -3.886 4.250 -16.344 1.00 50.88 86 VAL A O 1
ATOM 732 N N . ASP A 1 87 ? -2.950 5.648 -14.826 1.00 58.69 87 ASP A N 1
ATOM 733 C CA . ASP A 1 87 ? -1.927 6.195 -15.708 1.00 58.69 87 ASP A CA 1
ATOM 734 C C . ASP A 1 87 ? -0.596 6.399 -14.965 1.00 58.69 87 ASP A C 1
ATOM 736 O O . ASP A 1 87 ? -0.262 7.501 -14.516 1.00 58.69 87 ASP A O 1
ATOM 740 N N . PRO A 1 88 ? 0.188 5.321 -14.804 1.00 60.41 88 PRO A N 1
ATOM 741 C CA . PRO A 1 88 ? 1.465 5.400 -14.114 1.00 60.41 88 PRO A CA 1
ATOM 742 C C . PRO A 1 88 ? 2.455 6.302 -14.854 1.00 60.41 88 PRO A C 1
ATOM 744 O O . PRO A 1 88 ? 3.321 6.879 -14.213 1.00 60.41 88 PRO A O 1
ATOM 747 N N . LEU A 1 89 ? 2.340 6.462 -16.176 1.00 63.94 89 LEU A N 1
ATOM 748 C CA . LEU A 1 89 ? 3.292 7.246 -16.961 1.00 63.94 89 LEU A CA 1
ATOM 749 C C . LEU A 1 89 ? 3.076 8.750 -16.769 1.00 63.94 89 LEU A C 1
ATOM 751 O O . LEU A 1 89 ? 4.044 9.454 -16.494 1.00 63.94 89 LEU A O 1
ATOM 755 N N . LEU A 1 90 ? 1.826 9.226 -16.811 1.00 62.28 90 LEU A N 1
ATOM 756 C CA . LEU A 1 90 ? 1.505 10.630 -16.517 1.00 62.28 90 LEU A CA 1
ATOM 757 C C . LEU A 1 90 ? 1.796 10.999 -15.057 1.00 62.28 90 LEU A C 1
ATOM 759 O O . LEU A 1 90 ? 2.272 12.096 -14.761 1.00 62.28 90 LEU A O 1
ATOM 763 N N . ASN A 1 91 ? 1.528 10.083 -14.124 1.00 64.56 91 ASN A N 1
ATOM 764 C CA . ASN A 1 91 ? 1.777 10.329 -12.704 1.00 64.56 91 ASN A CA 1
ATOM 765 C C . ASN A 1 91 ? 3.274 10.342 -12.367 1.00 64.56 91 ASN A C 1
ATOM 767 O O . ASN A 1 91 ? 3.700 11.099 -11.496 1.00 64.56 91 ASN A O 1
ATOM 771 N N . LEU A 1 92 ? 4.086 9.560 -13.082 1.00 71.19 92 LEU A N 1
ATOM 772 C CA . LEU A 1 92 ? 5.532 9.512 -12.881 1.00 71.19 92 LEU A CA 1
ATOM 773 C C . LEU A 1 92 ? 6.238 10.828 -13.190 1.00 71.19 92 LEU A C 1
ATOM 775 O O . LEU A 1 92 ? 7.285 11.079 -12.600 1.00 71.19 92 LEU A O 1
ATOM 779 N N . GLU A 1 93 ? 5.722 11.671 -14.084 1.00 68.69 93 GLU A N 1
ATOM 780 C CA . GLU A 1 93 ? 6.355 12.959 -14.405 1.00 68.69 93 GLU A CA 1
ATOM 781 C C . GLU A 1 93 ? 6.390 13.902 -13.198 1.00 68.69 93 GLU A C 1
ATOM 783 O O . GLU A 1 93 ? 7.380 14.600 -12.990 1.00 68.69 93 GLU A O 1
ATOM 788 N N . LYS A 1 94 ? 5.352 13.855 -12.358 1.00 71.25 94 LYS A N 1
ATOM 789 C CA . LYS A 1 94 ? 5.146 14.781 -11.234 1.00 71.25 94 LYS A CA 1
ATOM 790 C C . LYS A 1 94 ? 5.885 14.391 -9.955 1.00 71.25 94 LYS A C 1
ATOM 792 O O . LYS A 1 94 ? 5.911 15.176 -9.015 1.00 71.25 94 LYS A O 1
ATOM 797 N N . VAL A 1 95 ? 6.450 13.186 -9.900 1.00 76.56 95 VAL A N 1
ATOM 798 C CA . VAL A 1 95 ? 7.089 12.644 -8.695 1.00 76.56 95 VAL A CA 1
ATOM 799 C C . VAL A 1 95 ? 8.607 12.639 -8.865 1.00 76.56 95 VAL A C 1
ATOM 801 O O . VAL A 1 95 ? 9.118 12.108 -9.859 1.00 76.56 95 VAL A O 1
ATOM 804 N N . LEU A 1 96 ? 9.333 13.223 -7.909 1.00 82.88 96 LEU A N 1
ATOM 805 C CA . LEU A 1 96 ? 10.797 13.189 -7.877 1.00 82.88 96 LEU A CA 1
ATOM 806 C C . LEU A 1 96 ? 11.295 11.783 -7.517 1.00 82.88 96 LEU A C 1
ATOM 808 O O . LEU A 1 96 ? 10.623 11.020 -6.822 1.00 82.88 96 LEU A O 1
ATOM 812 N N . GLU A 1 97 ? 12.468 11.408 -8.025 1.00 88.12 97 GLU A N 1
ATOM 813 C CA . GLU A 1 97 ? 13.011 10.071 -7.751 1.00 88.12 97 GLU A CA 1
ATOM 814 C C . GLU A 1 97 ? 13.446 9.945 -6.289 1.00 88.12 97 GLU A C 1
ATOM 816 O O . GLU A 1 97 ? 13.193 8.927 -5.656 1.00 88.12 97 GLU A O 1
ATOM 821 N N . GLU A 1 98 ? 14.016 11.010 -5.742 1.00 89.12 98 GLU A N 1
ATOM 822 C CA . GLU A 1 98 ? 14.515 11.112 -4.376 1.00 89.12 98 GLU A CA 1
ATOM 823 C C . GLU A 1 98 ? 13.374 10.975 -3.351 1.00 89.12 98 GLU A C 1
ATOM 825 O O . GLU A 1 98 ? 13.530 10.340 -2.305 1.00 89.12 98 GLU A O 1
ATOM 830 N N . ASP A 1 99 ? 12.196 11.518 -3.672 1.00 85.38 99 ASP A N 1
ATOM 831 C CA . ASP A 1 99 ? 10.995 11.374 -2.844 1.00 85.38 99 ASP A CA 1
ATOM 832 C C . ASP A 1 99 ? 10.462 9.932 -2.887 1.00 85.38 99 ASP A C 1
ATOM 834 O O . ASP A 1 99 ? 10.042 9.393 -1.859 1.00 85.38 99 ASP A O 1
ATOM 838 N N . LEU A 1 100 ? 10.545 9.260 -4.046 1.00 86.00 100 LEU A N 1
ATOM 839 C CA . LEU A 1 100 ? 10.223 7.832 -4.172 1.00 86.00 100 LEU A CA 1
ATOM 840 C C . LEU A 1 100 ? 11.176 6.954 -3.373 1.00 86.00 100 LEU A C 1
ATOM 842 O O . LEU A 1 100 ? 10.718 6.046 -2.685 1.00 86.00 100 LEU A O 1
ATOM 846 N N . GLU A 1 101 ? 12.478 7.215 -3.440 1.00 91.62 101 GLU A N 1
ATOM 847 C CA . GLU A 1 101 ? 13.482 6.487 -2.661 1.00 91.62 101 GLU A CA 1
ATOM 848 C C . GLU A 1 101 ? 13.233 6.625 -1.159 1.00 91.62 101 GLU A C 1
ATOM 850 O O . GLU A 1 101 ? 13.234 5.628 -0.433 1.00 91.62 101 GLU A O 1
ATOM 855 N N . ARG A 1 102 ? 12.944 7.846 -0.696 1.00 90.50 102 ARG A N 1
ATOM 856 C CA . ARG A 1 102 ? 12.604 8.102 0.706 1.00 90.50 102 ARG A CA 1
ATOM 857 C C . ARG A 1 102 ? 11.332 7.369 1.124 1.00 90.50 102 ARG A C 1
ATOM 859 O O . ARG A 1 102 ? 11.322 6.738 2.179 1.00 90.50 102 ARG A O 1
ATOM 866 N N . CYS A 1 103 ? 10.285 7.402 0.298 1.00 88.69 103 CYS A N 1
ATOM 867 C CA . CYS A 1 103 ? 9.040 6.687 0.578 1.00 88.69 103 CYS A CA 1
ATOM 868 C C . CYS A 1 103 ? 9.239 5.171 0.627 1.00 88.69 103 CYS A C 1
ATOM 870 O O . CYS A 1 103 ? 8.731 4.526 1.540 1.00 88.69 103 CYS A O 1
ATOM 872 N N . VAL A 1 104 ? 10.000 4.600 -0.315 1.00 91.69 104 VAL A N 1
ATOM 873 C CA . VAL A 1 104 ? 10.355 3.173 -0.297 1.00 91.69 104 VAL A CA 1
ATOM 874 C C . VAL A 1 104 ? 11.059 2.829 1.013 1.00 91.69 104 VAL A C 1
ATOM 876 O O . VAL A 1 104 ? 10.619 1.908 1.691 1.00 91.69 104 VAL A O 1
ATOM 879 N N . SER A 1 105 ? 12.075 3.603 1.402 1.00 95.06 105 SER A N 1
ATOM 880 C CA . SER A 1 105 ? 12.841 3.377 2.633 1.00 95.06 105 SER A CA 1
ATOM 881 C C . SER A 1 105 ? 11.955 3.380 3.887 1.00 95.06 105 SER A C 1
ATOM 883 O O . SER A 1 105 ? 11.976 2.428 4.665 1.00 95.06 105 SER A O 1
ATOM 885 N N . LEU A 1 106 ? 11.091 4.390 4.042 1.00 94.31 106 LEU A N 1
ATOM 886 C CA . LEU A 1 106 ? 10.169 4.487 5.182 1.00 94.31 106 LEU A CA 1
ATOM 887 C C . LEU A 1 106 ? 9.155 3.333 5.220 1.00 94.31 106 LEU A C 1
ATOM 889 O O . LEU A 1 106 ? 8.857 2.798 6.288 1.00 94.31 106 LEU A O 1
ATOM 893 N N . CYS A 1 107 ? 8.613 2.933 4.067 1.00 92.81 107 CYS A N 1
ATOM 894 C CA . CYS A 1 107 ? 7.675 1.815 3.995 1.00 92.81 107 CYS A CA 1
ATOM 895 C C . CYS A 1 107 ? 8.361 0.458 4.221 1.00 92.81 107 CYS A C 1
ATOM 897 O O . CYS A 1 107 ? 7.747 -0.436 4.797 1.00 92.81 107 CYS A O 1
ATOM 899 N N . GLU A 1 108 ? 9.618 0.289 3.805 1.00 95.81 108 GLU A N 1
ATOM 900 C CA . GLU A 1 108 ? 10.413 -0.902 4.120 1.00 95.81 108 GLU A CA 1
ATOM 901 C C . GLU A 1 108 ? 10.733 -0.997 5.612 1.00 95.81 108 GLU A C 1
ATOM 903 O O . GLU A 1 108 ? 10.586 -2.071 6.194 1.00 95.81 108 GLU A O 1
ATOM 908 N N . GLU A 1 109 ? 11.102 0.118 6.244 1.00 97.31 109 GLU A N 1
ATOM 909 C CA . GLU A 1 109 ? 11.304 0.182 7.694 1.00 97.31 109 GLU A CA 1
ATOM 910 C C . GLU A 1 109 ? 10.008 -0.167 8.443 1.00 97.31 109 GLU A C 1
ATOM 912 O O . GLU A 1 109 ? 10.017 -0.968 9.378 1.00 97.31 109 GLU A O 1
ATOM 917 N N . SER A 1 110 ? 8.871 0.363 7.981 1.00 95.44 110 SER A N 1
ATOM 918 C CA . SER A 1 110 ? 7.547 0.029 8.516 1.00 95.44 110 SER A CA 1
ATOM 919 C C . SER A 1 110 ? 7.239 -1.466 8.382 1.00 95.44 110 SER A C 1
ATOM 921 O O . SER A 1 110 ? 6.809 -2.104 9.343 1.00 95.44 110 SER A O 1
ATOM 923 N N . LEU A 1 111 ? 7.516 -2.062 7.216 1.00 96.25 111 LEU A N 1
ATOM 924 C CA . LEU A 1 111 ? 7.323 -3.495 6.991 1.00 96.25 111 LEU A CA 1
ATOM 925 C C . LEU A 1 111 ? 8.227 -4.342 7.896 1.00 96.25 111 LEU A C 1
ATOM 927 O O . LEU A 1 111 ? 7.765 -5.352 8.420 1.00 96.25 111 LEU A O 1
ATOM 931 N N . SER A 1 112 ? 9.478 -3.930 8.114 1.00 97.44 112 SER A N 1
ATOM 932 C CA . SER A 1 112 ? 10.394 -4.609 9.039 1.00 97.44 112 SER A CA 1
ATOM 933 C C . SER A 1 112 ? 9.815 -4.659 10.453 1.00 97.44 112 SER A C 1
ATOM 935 O O . SER A 1 112 ? 9.709 -5.737 11.033 1.00 97.44 112 SER A O 1
ATOM 937 N N . LYS A 1 113 ? 9.346 -3.518 10.970 1.00 96.31 113 LYS A N 1
ATOM 938 C CA . LYS A 1 113 ? 8.718 -3.431 12.297 1.00 96.31 113 LYS A CA 1
ATOM 939 C C . LYS A 1 113 ? 7.447 -4.266 12.407 1.00 96.31 113 LYS A C 1
ATOM 941 O O . LYS A 1 113 ? 7.203 -4.890 13.435 1.00 96.31 113 LYS A O 1
ATOM 946 N N . ALA A 1 114 ? 6.640 -4.308 11.347 1.00 95.75 114 ALA A N 1
ATOM 947 C CA . ALA A 1 114 ? 5.465 -5.167 11.322 1.00 95.75 114 ALA A CA 1
ATOM 948 C C . ALA A 1 114 ? 5.877 -6.643 11.417 1.00 95.75 114 ALA A C 1
ATOM 950 O O . ALA A 1 114 ? 5.300 -7.377 12.212 1.00 95.75 114 ALA A O 1
ATOM 951 N N . LEU A 1 115 ? 6.894 -7.072 10.664 1.00 96.62 115 LEU A N 1
ATOM 952 C CA . LEU A 1 115 ? 7.379 -8.456 10.663 1.00 96.62 115 LEU A CA 1
ATOM 953 C C . LEU A 1 115 ? 8.001 -8.886 12.001 1.00 96.62 115 LEU A C 1
ATOM 955 O O . LEU A 1 115 ? 7.863 -10.048 12.368 1.00 96.62 115 LEU A O 1
ATOM 959 N N . GLU A 1 116 ? 8.621 -7.974 12.757 1.00 96.50 116 GLU A N 1
ATOM 960 C CA . GLU A 1 116 ? 9.172 -8.259 14.096 1.00 96.50 116 GLU A CA 1
ATOM 961 C C . GLU A 1 116 ? 8.119 -8.785 15.082 1.00 96.50 116 GLU A C 1
ATOM 963 O O . GLU A 1 116 ? 8.437 -9.567 15.976 1.00 96.50 116 GLU A O 1
ATOM 968 N N . VAL A 1 117 ? 6.858 -8.377 14.918 1.00 96.44 117 VAL A N 1
ATOM 969 C CA . VAL A 1 117 ? 5.748 -8.800 15.783 1.00 96.44 117 VAL A CA 1
ATOM 970 C C . VAL A 1 117 ? 4.865 -9.875 15.150 1.00 96.44 117 VAL A C 1
ATOM 972 O O . VAL A 1 117 ? 3.832 -10.223 15.720 1.00 96.44 117 VAL A O 1
ATOM 975 N N . TYR A 1 118 ? 5.267 -10.429 14.001 1.00 95.19 118 TYR A N 1
ATOM 976 C CA . TYR A 1 118 ? 4.473 -11.407 13.256 1.00 95.19 118 TYR A CA 1
ATOM 977 C C . TYR A 1 118 ? 4.091 -12.620 14.103 1.00 95.19 118 TYR A C 1
ATOM 979 O O . TYR A 1 118 ? 2.925 -12.999 14.131 1.00 95.19 118 TYR A O 1
ATOM 987 N N . ASP A 1 119 ? 5.038 -13.194 14.846 1.00 95.44 119 ASP A N 1
ATOM 988 C CA . ASP A 1 119 ? 4.779 -14.392 15.653 1.00 95.44 119 ASP A CA 1
ATOM 989 C C . ASP A 1 119 ? 3.756 -14.145 16.771 1.00 95.44 119 ASP A C 1
ATOM 991 O O . ASP A 1 119 ? 3.016 -15.055 17.139 1.00 95.44 119 ASP A O 1
ATOM 995 N N . LEU A 1 120 ? 3.674 -12.911 17.283 1.00 94.69 120 LEU A N 1
ATOM 996 C CA . LEU A 1 120 ? 2.673 -12.516 18.277 1.00 94.69 120 LEU A CA 1
ATOM 997 C C . LEU A 1 120 ? 1.291 -12.304 17.650 1.00 94.69 120 LEU A C 1
ATOM 999 O O . LEU A 1 120 ? 0.280 -12.486 18.319 1.00 94.69 120 LEU A O 1
ATOM 1003 N N . GLU A 1 121 ? 1.242 -11.913 16.378 1.00 95.81 121 GLU A N 1
ATOM 1004 C CA . GLU A 1 121 ? 0.023 -11.531 15.661 1.00 95.81 121 GLU A CA 1
ATOM 1005 C C . GLU A 1 121 ? -0.426 -12.554 14.607 1.00 95.81 121 GLU A C 1
ATOM 1007 O O . GLU A 1 121 ? -1.390 -12.316 13.881 1.00 95.81 121 GLU A O 1
ATOM 1012 N N . ARG A 1 122 ? 0.246 -13.705 14.498 1.00 92.12 122 ARG A N 1
ATOM 1013 C CA . ARG A 1 122 ? 0.033 -14.695 13.424 1.00 92.12 122 ARG A CA 1
ATOM 1014 C C . ARG A 1 122 ? -1.412 -15.171 13.276 1.00 92.12 122 ARG A C 1
ATOM 1016 O O . ARG A 1 122 ? -1.830 -15.494 12.166 1.00 92.12 122 ARG A O 1
ATOM 1023 N N . ASP A 1 123 ? -2.162 -15.194 14.375 1.00 92.62 123 ASP A N 1
ATOM 1024 C CA . ASP A 1 123 ? -3.551 -15.653 14.424 1.00 92.62 123 ASP A CA 1
ATOM 1025 C C . ASP A 1 123 ? -4.549 -14.470 14.418 1.00 92.62 123 ASP A C 1
ATOM 1027 O O . ASP A 1 123 ? -5.759 -14.674 14.426 1.00 92.62 123 ASP A O 1
ATOM 1031 N N . ASN A 1 124 ? -4.061 -13.222 14.364 1.00 91.81 124 ASN A N 1
ATOM 1032 C CA . ASN A 1 124 ? -4.878 -12.017 14.236 1.00 91.81 124 ASN A CA 1
ATOM 1033 C C . ASN A 1 124 ? -5.144 -11.703 12.754 1.00 91.81 124 ASN A C 1
ATOM 1035 O O . ASN A 1 124 ? -4.287 -11.183 12.032 1.00 91.81 124 ASN A O 1
ATOM 1039 N N . GLU A 1 125 ? -6.359 -11.994 12.292 1.00 88.12 125 GLU A N 1
ATOM 1040 C CA . GLU A 1 125 ? -6.774 -11.770 10.901 1.00 88.12 125 GLU A CA 1
ATOM 1041 C C . GLU A 1 125 ? -6.676 -10.300 10.468 1.00 88.12 125 GLU A C 1
ATOM 1043 O O . GLU A 1 125 ? -6.286 -10.016 9.331 1.00 88.12 125 GLU A O 1
ATOM 1048 N N . LEU A 1 126 ? -6.961 -9.359 11.377 1.00 86.69 126 LEU A N 1
ATOM 1049 C CA . LEU A 1 126 ? -6.879 -7.925 11.094 1.00 86.69 126 LEU A CA 1
ATOM 1050 C C . LEU A 1 126 ? -5.434 -7.509 10.812 1.00 86.69 126 LEU A C 1
ATOM 1052 O O . LEU A 1 126 ? -5.173 -6.841 9.811 1.00 86.69 126 LEU A O 1
ATOM 1056 N N . TYR A 1 127 ? -4.498 -7.970 11.645 1.00 91.00 127 TYR A N 1
ATOM 1057 C CA . TYR A 1 127 ? -3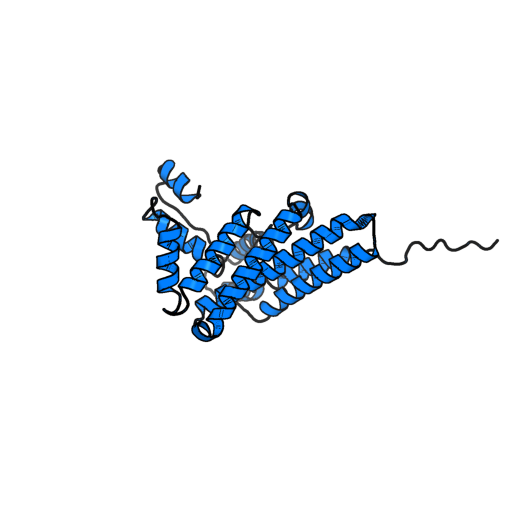.071 -7.739 11.437 1.00 91.00 127 TYR A CA 1
ATOM 1058 C C . TYR A 1 127 ? -2.578 -8.387 10.138 1.00 91.00 127 TYR A C 1
ATOM 1060 O O . TYR A 1 127 ? -1.841 -7.760 9.379 1.00 91.00 127 TYR A O 1
ATOM 1068 N N . ARG A 1 128 ? -3.003 -9.620 9.824 1.00 88.44 128 ARG A N 1
ATOM 1069 C CA . ARG A 1 128 ? -2.620 -10.283 8.564 1.00 88.44 128 ARG A CA 1
ATOM 1070 C C . ARG A 1 128 ? -3.085 -9.500 7.339 1.00 88.44 128 ARG A C 1
ATOM 1072 O O . ARG A 1 128 ? -2.353 -9.436 6.352 1.00 88.44 128 ARG A O 1
ATOM 1079 N N . SER A 1 129 ? -4.274 -8.900 7.407 1.00 84.38 129 SER A N 1
ATOM 1080 C CA . SER A 1 129 ? -4.776 -8.004 6.363 1.00 84.38 129 SER A CA 1
ATOM 1081 C C . SER A 1 129 ? -3.886 -6.776 6.192 1.00 84.38 129 SER A C 1
ATOM 1083 O O . SER A 1 129 ? -3.483 -6.449 5.079 1.00 84.38 129 SER A O 1
ATOM 1085 N N . GLU A 1 130 ? -3.523 -6.129 7.296 1.00 86.19 130 GLU A N 1
ATOM 1086 C CA . GLU A 1 130 ? -2.701 -4.916 7.278 1.00 86.19 130 GLU A CA 1
ATOM 1087 C C . GLU A 1 130 ? -1.265 -5.195 6.830 1.00 86.19 130 GLU A C 1
ATOM 1089 O O . GLU A 1 130 ? -0.685 -4.416 6.074 1.00 86.19 130 GLU A O 1
ATOM 1094 N N . LEU A 1 131 ? -0.699 -6.337 7.227 1.00 90.44 131 LEU A N 1
ATOM 1095 C CA . LEU A 1 131 ? 0.609 -6.783 6.762 1.00 90.44 131 LEU A CA 1
ATOM 1096 C C . LEU A 1 131 ? 0.610 -7.021 5.247 1.00 90.44 131 LEU A C 1
ATOM 1098 O O . LEU A 1 131 ? 1.568 -6.649 4.568 1.00 90.44 131 LEU A O 1
ATOM 1102 N N . LEU A 1 132 ? -0.456 -7.619 4.709 1.00 87.06 132 LEU A N 1
ATOM 1103 C CA . LEU A 1 132 ? -0.623 -7.789 3.268 1.00 87.06 132 LEU A CA 1
ATOM 1104 C C . LEU A 1 132 ? -0.701 -6.429 2.560 1.00 87.06 132 LEU A C 1
ATOM 1106 O O . LEU A 1 132 ? 0.048 -6.203 1.611 1.00 87.06 132 LEU A O 1
ATOM 1110 N N . GLU A 1 133 ? -1.527 -5.497 3.041 1.00 84.31 133 GLU A N 1
ATOM 1111 C CA . GLU A 1 133 ? -1.594 -4.138 2.483 1.00 84.31 133 GLU A CA 1
ATOM 1112 C C . GLU A 1 133 ? -0.225 -3.444 2.491 1.00 84.31 133 GLU A C 1
ATOM 1114 O O . GLU A 1 133 ? 0.196 -2.882 1.476 1.00 84.31 133 GLU A O 1
ATOM 1119 N N . LEU A 1 134 ? 0.516 -3.544 3.596 1.00 87.81 134 LEU A N 1
ATOM 1120 C CA . LEU A 1 134 ? 1.842 -2.948 3.727 1.00 87.81 134 LEU A CA 1
ATOM 1121 C C . LEU A 1 134 ? 2.854 -3.550 2.743 1.00 87.81 134 LEU A C 1
ATOM 1123 O O . LEU A 1 134 ? 3.587 -2.811 2.080 1.00 87.81 134 LEU A O 1
ATOM 1127 N N . LYS A 1 135 ? 2.861 -4.879 2.568 1.00 90.50 135 LYS A N 1
ATOM 1128 C CA . LYS A 1 135 ? 3.677 -5.536 1.532 1.00 90.50 135 LYS A CA 1
ATOM 1129 C C . LYS A 1 135 ? 3.340 -5.011 0.138 1.00 90.50 135 LYS A C 1
ATOM 1131 O O . LYS A 1 135 ? 4.246 -4.698 -0.637 1.00 90.50 135 LYS A O 1
ATOM 1136 N N . LEU A 1 136 ? 2.051 -4.895 -0.185 1.00 86.06 136 LEU A N 1
ATOM 1137 C CA . LEU A 1 136 ? 1.596 -4.411 -1.489 1.00 86.06 136 LEU A CA 1
ATOM 1138 C C . LEU A 1 136 ? 2.024 -2.962 -1.734 1.00 86.06 136 LEU A C 1
ATOM 1140 O O . LEU A 1 136 ? 2.463 -2.647 -2.841 1.00 86.06 136 LEU A O 1
ATOM 1144 N N . ILE A 1 137 ? 1.960 -2.099 -0.714 1.00 84.88 137 ILE A N 1
ATOM 1145 C CA . ILE A 1 137 ? 2.476 -0.723 -0.778 1.00 84.88 137 ILE A CA 1
ATOM 1146 C C . ILE A 1 137 ? 3.969 -0.734 -1.118 1.00 84.88 137 ILE A C 1
ATOM 1148 O O . ILE A 1 137 ? 4.375 -0.100 -2.094 1.00 84.88 137 ILE A O 1
ATOM 1152 N N . VAL A 1 138 ? 4.781 -1.498 -0.379 1.00 90.06 138 VAL A N 1
ATOM 1153 C CA . VAL A 1 138 ? 6.233 -1.586 -0.612 1.00 90.06 138 VAL A CA 1
ATOM 1154 C C . VAL A 1 138 ? 6.535 -2.077 -2.028 1.00 90.06 138 VAL A C 1
ATOM 1156 O O . VAL A 1 138 ? 7.338 -1.472 -2.741 1.00 90.06 138 VAL A O 1
ATOM 1159 N N . TYR A 1 139 ? 5.883 -3.151 -2.476 1.00 91.00 139 TYR A N 1
ATOM 1160 C CA . TYR A 1 139 ? 6.122 -3.714 -3.807 1.00 91.00 139 TYR A CA 1
ATOM 1161 C C . TYR A 1 139 ? 5.741 -2.734 -4.915 1.00 91.00 139 TYR A C 1
ATOM 1163 O O . TYR A 1 139 ? 6.484 -2.583 -5.886 1.00 91.00 139 TYR A O 1
ATOM 1171 N N . LYS A 1 140 ? 4.632 -2.010 -4.753 1.00 85.50 140 LYS A N 1
ATOM 1172 C CA . LYS A 1 140 ? 4.221 -0.971 -5.697 1.00 85.50 140 LYS A CA 1
ATOM 1173 C C . LYS A 1 140 ? 5.190 0.196 -5.740 1.00 85.50 140 LYS A C 1
ATOM 1175 O O . LYS A 1 140 ? 5.566 0.604 -6.833 1.00 85.50 140 LYS A O 1
ATOM 1180 N N . LEU A 1 141 ? 5.617 0.719 -4.593 1.00 86.81 141 LEU A N 1
ATOM 1181 C CA . LEU A 1 141 ? 6.561 1.837 -4.544 1.00 86.81 141 LEU A CA 1
ATOM 1182 C C . LEU A 1 141 ? 7.889 1.467 -5.214 1.00 86.81 141 LEU A C 1
ATOM 1184 O O . LEU A 1 141 ? 8.397 2.229 -6.036 1.00 86.81 141 LEU A O 1
ATOM 1188 N N . LYS A 1 142 ? 8.394 0.252 -4.966 1.00 92.06 142 LYS A N 1
ATOM 1189 C CA . LYS A 1 142 ? 9.579 -0.269 -5.661 1.00 92.06 142 LYS A CA 1
ATOM 1190 C C . LYS A 1 142 ? 9.361 -0.392 -7.164 1.00 92.06 142 LYS A C 1
ATOM 1192 O O . LYS A 1 142 ? 10.215 0.034 -7.941 1.00 92.06 142 LYS A O 1
ATOM 1197 N N . ALA A 1 143 ? 8.218 -0.931 -7.590 1.00 90.81 143 ALA A N 1
ATOM 1198 C CA . ALA A 1 143 ? 7.876 -0.997 -9.006 1.00 90.81 143 ALA A CA 1
ATOM 1199 C C . ALA A 1 143 ? 7.862 0.400 -9.648 1.00 90.81 143 ALA A C 1
ATOM 1201 O O . ALA A 1 143 ? 8.420 0.584 -10.729 1.00 90.81 143 ALA A O 1
ATOM 1202 N N . MET A 1 144 ? 7.282 1.389 -8.966 1.00 87.56 144 MET A N 1
ATOM 1203 C CA . MET A 1 144 ? 7.182 2.771 -9.436 1.00 87.56 144 MET A CA 1
ATOM 1204 C C . MET A 1 144 ? 8.556 3.443 -9.536 1.00 87.56 144 MET A C 1
ATOM 1206 O O . MET A 1 144 ? 8.855 4.063 -10.554 1.00 87.56 144 MET A O 1
ATOM 1210 N N . LEU A 1 145 ? 9.427 3.250 -8.541 1.00 90.81 145 LEU A N 1
ATOM 1211 C CA . LEU A 1 145 ? 10.811 3.730 -8.564 1.00 90.81 145 LEU A CA 1
ATOM 1212 C C . LEU A 1 145 ? 11.584 3.161 -9.763 1.00 90.81 145 LEU A C 1
ATOM 1214 O O . LEU A 1 145 ? 12.256 3.889 -10.495 1.00 90.81 145 LEU A O 1
ATOM 1218 N N . HIS A 1 146 ? 11.455 1.859 -10.016 1.00 93.69 146 HIS A N 1
ATOM 1219 C CA . HIS A 1 146 ? 12.080 1.237 -11.179 1.00 93.69 146 HIS A CA 1
ATOM 1220 C C . HIS A 1 146 ? 11.477 1.722 -12.501 1.00 93.69 146 HIS A C 1
ATOM 1222 O O . HIS A 1 146 ? 12.219 1.936 -13.457 1.00 93.69 146 HIS A O 1
ATOM 1228 N N . LEU A 1 147 ? 10.167 1.970 -12.563 1.00 90.81 147 LEU A N 1
ATOM 1229 C CA . LEU A 1 147 ? 9.541 2.542 -13.752 1.00 90.81 147 LEU A CA 1
ATOM 1230 C C . LEU A 1 147 ? 10.021 3.980 -14.012 1.00 90.81 147 LEU A C 1
ATOM 1232 O O . LEU A 1 147 ? 10.333 4.308 -15.155 1.00 90.81 147 LEU A O 1
ATOM 1236 N N . LYS A 1 148 ? 10.179 4.810 -12.967 1.00 89.62 148 LYS A N 1
ATOM 1237 C CA . LYS A 1 148 ? 10.769 6.160 -13.061 1.00 89.62 148 LYS A CA 1
ATOM 1238 C C . LYS A 1 148 ? 12.169 6.108 -13.676 1.00 89.62 148 LYS A C 1
ATOM 1240 O O . LYS A 1 148 ? 12.446 6.807 -14.650 1.00 89.62 148 LYS A O 1
ATOM 1245 N N . ARG A 1 149 ? 13.030 5.236 -13.144 1.00 92.94 149 ARG A N 1
ATOM 1246 C CA . ARG A 1 149 ? 14.407 5.033 -13.624 1.00 92.94 149 ARG A CA 1
ATOM 1247 C C . ARG A 1 149 ? 14.457 4.491 -15.053 1.00 92.94 149 ARG A C 1
ATOM 1249 O O . ARG A 1 149 ? 15.300 4.911 -15.847 1.00 92.94 149 ARG A O 1
ATOM 1256 N N . ALA A 1 150 ? 13.529 3.601 -15.415 1.00 91.50 150 ALA A N 1
ATOM 1257 C CA . ALA A 1 150 ? 13.372 3.165 -16.798 1.00 91.50 150 ALA A CA 1
ATOM 1258 C C . ALA A 1 150 ? 13.043 4.365 -17.695 1.00 91.50 150 ALA A C 1
ATOM 1260 O O . ALA A 1 150 ? 13.753 4.619 -18.660 1.00 91.50 150 ALA A O 1
ATOM 1261 N N . MET A 1 151 ? 12.028 5.164 -17.359 1.00 88.81 151 MET A N 1
ATOM 1262 C CA . MET A 1 151 ? 11.635 6.297 -18.202 1.00 88.81 151 MET A CA 1
ATOM 1263 C C . MET A 1 151 ? 12.759 7.327 -18.381 1.00 88.81 151 MET A C 1
ATOM 1265 O O . MET A 1 151 ? 12.952 7.790 -19.503 1.00 88.81 151 MET A O 1
ATOM 1269 N N . LYS A 1 152 ? 13.562 7.600 -17.341 1.00 89.75 152 LYS A N 1
ATOM 1270 C CA . LYS A 1 152 ? 14.763 8.455 -17.446 1.00 89.75 152 LYS A CA 1
ATOM 1271 C C . LYS A 1 152 ? 15.795 7.910 -18.441 1.00 89.75 152 LYS A C 1
ATOM 1273 O O . LYS A 1 152 ? 16.337 8.656 -19.242 1.00 89.75 152 LYS A O 1
ATOM 1278 N N . THR A 1 153 ? 16.030 6.599 -18.440 1.00 89.56 153 THR A N 1
ATOM 1279 C CA . THR A 1 153 ? 17.066 5.956 -19.274 1.00 89.56 153 THR A CA 1
ATOM 1280 C C . THR A 1 153 ? 16.580 5.538 -20.667 1.00 89.56 153 THR A C 1
ATOM 1282 O O . THR A 1 153 ? 17.366 5.031 -21.470 1.00 89.56 153 THR A O 1
ATOM 1285 N N . ARG A 1 154 ? 15.299 5.768 -20.993 1.00 86.06 154 ARG A N 1
ATOM 1286 C CA . ARG A 1 154 ? 14.629 5.266 -22.208 1.00 86.06 154 ARG A CA 1
ATOM 1287 C C . ARG A 1 154 ? 15.315 5.666 -23.514 1.00 86.06 154 ARG A C 1
ATOM 1289 O O . ARG A 1 154 ? 15.339 4.871 -24.454 1.00 86.06 154 ARG A O 1
ATOM 1296 N N . CYS A 1 155 ? 15.821 6.892 -23.594 1.00 83.56 155 CYS A N 1
ATOM 1297 C CA . CYS A 1 155 ? 16.454 7.424 -24.804 1.00 83.56 155 CYS A CA 1
ATOM 1298 C C . CYS A 1 155 ? 17.986 7.381 -24.754 1.00 83.56 155 CYS A C 1
ATOM 1300 O O . CYS A 1 155 ? 18.619 7.516 -25.793 1.00 83.56 155 CYS A O 1
ATOM 1302 N N . GLU A 1 156 ? 18.564 7.154 -23.576 1.00 87.94 156 GLU A N 1
ATOM 1303 C CA . GLU A 1 156 ? 20.006 7.272 -23.337 1.00 87.94 156 GLU A CA 1
ATOM 1304 C C . GLU A 1 156 ? 20.698 5.908 -23.273 1.00 87.94 156 GLU A C 1
ATOM 1306 O O . GLU A 1 156 ? 21.830 5.753 -23.724 1.00 87.94 156 GLU A O 1
ATOM 1311 N N . ASN A 1 157 ? 20.032 4.897 -22.705 1.00 90.62 157 ASN A N 1
ATOM 1312 C CA . ASN A 1 157 ? 20.652 3.606 -22.443 1.00 90.62 157 ASN A CA 1
ATOM 1313 C C . ASN A 1 157 ? 19.624 2.469 -22.458 1.00 90.62 157 ASN A C 1
ATOM 1315 O O . ASN A 1 157 ? 19.023 2.130 -21.438 1.00 90.62 157 ASN A O 1
ATOM 1319 N N . THR A 1 158 ? 19.476 1.817 -23.616 1.00 89.56 158 THR A N 1
ATOM 1320 C CA . THR A 1 158 ? 18.546 0.691 -23.815 1.00 89.56 158 THR A CA 1
ATOM 1321 C C . THR A 1 158 ? 18.773 -0.453 -22.822 1.00 89.56 158 THR A C 1
ATOM 1323 O O . THR A 1 158 ? 17.814 -1.059 -22.346 1.00 89.56 158 THR A O 1
ATOM 1326 N N . ARG A 1 159 ? 20.031 -0.737 -22.451 1.00 91.38 159 ARG A N 1
ATOM 1327 C CA . ARG A 1 159 ? 20.355 -1.807 -21.497 1.00 91.38 159 ARG A CA 1
ATOM 1328 C C . ARG A 1 159 ? 19.851 -1.472 -20.092 1.00 91.38 159 ARG A C 1
ATOM 1330 O O . ARG A 1 159 ? 19.250 -2.329 -19.445 1.00 91.38 159 ARG A O 1
ATOM 1337 N N . LEU A 1 160 ? 20.079 -0.244 -19.619 1.00 93.19 160 LEU A N 1
ATOM 1338 C CA . LEU A 1 160 ? 19.571 0.215 -18.321 1.00 93.19 160 LEU A CA 1
ATOM 1339 C C . LEU A 1 160 ? 18.045 0.334 -18.321 1.00 93.19 160 LEU A C 1
ATOM 1341 O O . LEU A 1 160 ? 17.411 -0.122 -17.371 1.00 93.19 160 LEU A O 1
ATOM 1345 N N . PHE A 1 161 ? 17.456 0.834 -19.408 1.00 92.62 161 PHE A N 1
ATOM 1346 C CA . PHE A 1 161 ? 16.008 0.868 -19.612 1.00 92.62 161 PHE A CA 1
ATOM 1347 C C . PHE A 1 161 ? 15.377 -0.520 -19.435 1.00 92.62 161 PHE A C 1
ATOM 1349 O O . PHE A 1 161 ? 14.493 -0.706 -18.596 1.00 92.62 161 PHE A O 1
ATOM 1356 N N . ASN A 1 162 ? 15.882 -1.521 -20.165 1.00 92.25 162 ASN A N 1
ATOM 1357 C CA . ASN A 1 162 ? 15.376 -2.895 -20.110 1.00 92.25 162 ASN A CA 1
ATOM 1358 C C . ASN A 1 162 ? 15.605 -3.550 -18.737 1.00 92.25 162 ASN A C 1
ATOM 1360 O O . ASN A 1 162 ? 14.741 -4.294 -18.258 1.00 92.25 162 ASN A O 1
ATOM 1364 N N . LYS A 1 163 ? 16.732 -3.253 -18.072 1.00 95.25 163 LYS A N 1
ATOM 1365 C CA . LYS A 1 163 ? 16.996 -3.699 -16.695 1.00 95.25 163 LYS A CA 1
ATOM 1366 C C . LYS A 1 163 ? 15.942 -3.145 -15.734 1.00 95.25 163 LYS A C 1
ATOM 1368 O O . LYS A 1 163 ? 15.307 -3.913 -15.019 1.00 95.25 163 LYS A O 1
ATOM 1373 N N . HIS A 1 164 ? 15.718 -1.833 -15.743 1.00 95.38 164 HIS A N 1
ATOM 1374 C CA . HIS A 1 164 ? 14.758 -1.184 -14.852 1.00 95.38 164 HIS A CA 1
ATOM 1375 C C . HIS A 1 164 ? 13.308 -1.602 -15.126 1.00 95.38 164 HIS A C 1
ATOM 1377 O O . HIS A 1 164 ? 12.564 -1.846 -14.178 1.00 95.38 164 HIS A O 1
ATOM 1383 N N . LEU A 1 165 ? 12.913 -1.782 -16.391 1.00 93.38 165 LEU A N 1
ATOM 1384 C CA . LEU A 1 165 ? 11.605 -2.359 -16.719 1.00 93.38 165 LEU A CA 1
ATOM 1385 C C . LEU A 1 165 ? 11.438 -3.769 -16.145 1.00 93.38 165 LEU A C 1
ATOM 1387 O O . LEU A 1 165 ? 10.379 -4.098 -15.614 1.00 93.38 165 LEU A O 1
ATOM 1391 N N . SER A 1 166 ? 12.476 -4.602 -16.232 1.00 95.25 166 SER A N 1
ATOM 1392 C CA . SER A 1 166 ? 12.426 -5.971 -15.710 1.00 95.25 166 SER A CA 1
ATOM 1393 C C . SER A 1 166 ? 12.286 -5.998 -14.186 1.00 95.25 166 SER A C 1
ATOM 1395 O O . SER A 1 166 ? 11.477 -6.768 -13.673 1.00 95.25 166 SER A O 1
ATOM 1397 N N . GLU A 1 167 ? 12.988 -5.114 -13.472 1.00 97.69 167 GLU A N 1
ATOM 1398 C CA . GLU A 1 167 ? 12.817 -4.933 -12.022 1.00 97.69 167 GLU A CA 1
ATOM 1399 C C . GLU A 1 167 ? 11.401 -4.459 -11.669 1.00 97.69 167 GLU A C 1
ATOM 1401 O O . GLU A 1 167 ? 10.759 -5.023 -10.782 1.00 97.69 167 GLU A O 1
ATOM 1406 N N . CYS A 1 168 ? 10.873 -3.468 -12.399 1.00 93.56 168 CYS A N 1
ATOM 1407 C CA . CYS A 1 168 ? 9.505 -2.979 -12.223 1.00 93.56 168 CYS A CA 1
ATOM 1408 C C . CYS A 1 168 ? 8.481 -4.122 -12.332 1.00 93.56 168 CYS A C 1
ATOM 1410 O O . CYS A 1 168 ? 7.702 -4.359 -11.406 1.00 93.56 168 CYS A O 1
ATOM 1412 N N . ILE A 1 169 ? 8.543 -4.890 -13.424 1.00 93.75 169 ILE A N 1
ATOM 1413 C CA . ILE A 1 169 ? 7.675 -6.050 -13.655 1.00 93.75 169 ILE A CA 1
ATOM 1414 C C . ILE A 1 169 ? 7.868 -7.110 -12.563 1.00 93.75 169 ILE A C 1
ATOM 1416 O O . ILE A 1 169 ? 6.893 -7.706 -12.106 1.00 93.75 169 ILE A O 1
ATOM 1420 N N . GLY A 1 170 ? 9.105 -7.345 -12.119 1.00 96.31 170 GLY A N 1
ATOM 1421 C CA . GLY A 1 170 ? 9.417 -8.293 -11.050 1.00 96.31 170 GLY A CA 1
ATOM 1422 C C . GLY A 1 170 ? 8.690 -7.973 -9.742 1.00 96.31 170 GLY A C 1
ATOM 1423 O O . GLY A 1 170 ? 8.111 -8.870 -9.123 1.00 96.31 170 GLY A O 1
ATOM 1424 N N . TRP A 1 171 ? 8.656 -6.699 -9.345 1.00 95.06 171 TRP A N 1
ATOM 1425 C CA . TRP A 1 171 ? 7.919 -6.248 -8.161 1.00 95.06 171 TRP A CA 1
ATOM 1426 C C . TRP A 1 171 ? 6.401 -6.320 -8.336 1.00 95.06 171 TRP A C 1
ATOM 1428 O O . TRP A 1 171 ? 5.712 -6.779 -7.425 1.00 95.06 171 TRP A O 1
ATOM 1438 N N . LEU A 1 172 ? 5.870 -5.970 -9.510 1.00 91.38 172 LEU A N 1
ATOM 1439 C CA . LEU A 1 172 ? 4.436 -6.122 -9.789 1.00 91.38 172 LEU A CA 1
ATOM 1440 C C . LEU A 1 172 ? 4.002 -7.595 -9.776 1.00 91.38 172 LEU A C 1
ATOM 1442 O O . LEU A 1 172 ? 2.954 -7.918 -9.226 1.00 91.38 172 LEU A O 1
ATOM 1446 N N . LYS A 1 173 ? 4.831 -8.511 -10.297 1.00 93.44 173 LYS A N 1
ATOM 1447 C CA . LYS A 1 173 ? 4.587 -9.962 -10.222 1.00 93.44 173 LYS A CA 1
ATOM 1448 C C . LYS A 1 173 ? 4.652 -10.486 -8.783 1.00 93.44 173 LYS A C 1
ATOM 1450 O O . LYS A 1 173 ? 3.917 -11.411 -8.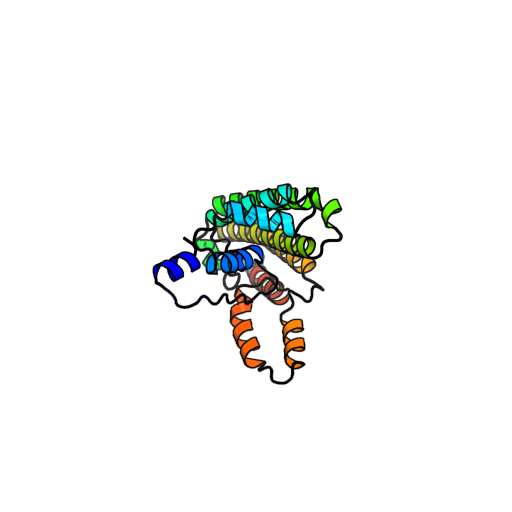454 1.00 93.44 173 LYS A O 1
ATOM 1455 N N . LYS A 1 174 ? 5.495 -9.910 -7.915 1.00 93.88 174 LYS A N 1
ATOM 1456 C CA . LYS A 1 174 ? 5.476 -10.208 -6.468 1.00 93.88 174 LYS A CA 1
ATOM 1457 C C . LYS A 1 174 ? 4.155 -9.776 -5.831 1.00 93.88 174 LYS A C 1
ATOM 1459 O O . LYS A 1 174 ? 3.545 -10.585 -5.147 1.00 93.88 174 LYS A O 1
ATOM 1464 N N . ALA A 1 175 ? 3.692 -8.555 -6.108 1.00 89.94 175 ALA A N 1
ATOM 1465 C CA . ALA A 1 175 ? 2.400 -8.070 -5.620 1.00 89.94 175 ALA A CA 1
ATOM 1466 C C . ALA A 1 175 ? 1.227 -8.924 -6.121 1.00 89.94 175 ALA A C 1
ATOM 1468 O O . ALA A 1 175 ? 0.344 -9.255 -5.342 1.00 89.94 175 ALA A O 1
ATOM 1469 N N . LEU A 1 176 ? 1.252 -9.337 -7.392 1.00 90.06 176 LEU A N 1
ATOM 1470 C CA . LEU A 1 176 ? 0.232 -10.214 -7.964 1.00 90.06 176 LEU A CA 1
ATOM 1471 C C . LEU A 1 176 ? 0.139 -11.547 -7.209 1.00 90.06 176 LEU A C 1
ATOM 1473 O O . LEU A 1 176 ? -0.960 -11.961 -6.869 1.00 90.06 176 LEU A O 1
ATOM 1477 N N . ARG A 1 177 ? 1.276 -12.181 -6.894 1.00 91.50 177 ARG A N 1
ATOM 1478 C CA . ARG A 1 177 ? 1.294 -13.455 -6.156 1.00 91.50 177 ARG A CA 1
ATOM 1479 C C . ARG A 1 177 ? 0.731 -13.356 -4.741 1.00 91.50 177 ARG A C 1
ATOM 1481 O O . ARG A 1 177 ? 0.111 -14.307 -4.294 1.00 91.50 177 ARG A O 1
ATOM 1488 N N . GLU A 1 178 ? 0.939 -12.239 -4.043 1.00 89.19 178 GLU A N 1
ATOM 1489 C CA . GLU A 1 178 ? 0.347 -12.041 -2.708 1.00 89.19 178 GLU A CA 1
ATOM 1490 C C . GLU A 1 178 ? -1.184 -11.876 -2.767 1.00 89.19 178 GLU A C 1
ATOM 1492 O O . GLU A 1 178 ? -1.856 -12.093 -1.765 1.00 89.19 178 GLU A O 1
ATOM 1497 N N . LEU A 1 179 ? -1.736 -11.490 -3.924 1.00 83.94 179 LEU A N 1
ATOM 1498 C CA . LEU A 1 179 ? -3.176 -11.297 -4.128 1.00 83.94 179 LEU A CA 1
ATOM 1499 C C . LEU A 1 179 ? -3.882 -12.503 -4.750 1.00 83.94 179 LEU A C 1
ATOM 1501 O O . LEU A 1 179 ? -5.109 -12.598 -4.697 1.00 83.94 179 LEU A O 1
ATOM 1505 N N . GLU A 1 180 ? -3.144 -13.400 -5.401 1.00 79.56 180 GLU A N 1
ATOM 1506 C CA . GLU A 1 180 ? -3.730 -14.570 -6.046 1.00 79.56 180 GLU A CA 1
ATOM 1507 C C . GLU A 1 180 ? -4.356 -15.505 -5.004 1.00 79.56 180 GLU A C 1
ATOM 1509 O O . GLU A 1 180 ? -3.687 -16.009 -4.108 1.00 79.56 180 GLU A O 1
ATOM 1514 N N . GLY A 1 181 ? -5.665 -15.733 -5.138 1.00 68.44 181 GLY A N 1
ATOM 1515 C CA . GLY A 1 181 ? -6.446 -16.555 -4.211 1.00 68.44 181 GLY A CA 1
ATOM 1516 C C . GLY A 1 181 ? -7.099 -15.784 -3.060 1.00 68.44 181 GLY A C 1
ATOM 1517 O O . GLY 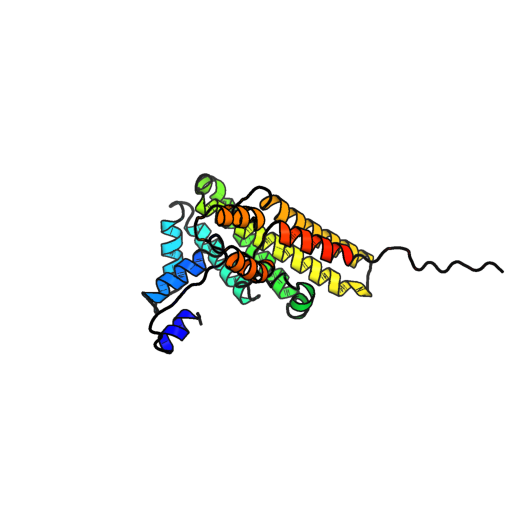A 1 181 ? -7.888 -16.377 -2.329 1.00 68.44 181 GLY A O 1
ATOM 1518 N N . ASP A 1 182 ? -6.851 -14.477 -2.919 1.00 74.44 182 ASP A N 1
ATOM 1519 C CA . ASP A 1 182 ? -7.516 -13.649 -1.911 1.00 74.44 182 ASP A CA 1
ATOM 1520 C C . ASP A 1 182 ? -8.782 -12.991 -2.481 1.00 74.44 182 ASP A C 1
ATOM 1522 O O . ASP A 1 182 ? -8.729 -12.041 -3.270 1.00 74.44 182 ASP A O 1
ATOM 1526 N N . ALA A 1 183 ? -9.947 -13.504 -2.074 1.00 68.44 183 ALA A N 1
ATOM 1527 C CA . ALA A 1 183 ? -11.243 -13.038 -2.560 1.00 68.44 183 ALA A CA 1
ATOM 1528 C C . ALA A 1 183 ? -11.505 -11.549 -2.267 1.00 68.44 183 ALA A C 1
ATOM 1530 O O . ALA A 1 183 ? -12.235 -10.912 -3.023 1.00 68.44 183 ALA A O 1
ATOM 1531 N N . ARG A 1 184 ? -10.868 -10.972 -1.235 1.00 68.25 184 ARG A N 1
ATOM 1532 C CA . ARG A 1 184 ? -11.049 -9.563 -0.833 1.00 68.25 184 ARG A CA 1
ATOM 1533 C C . ARG A 1 184 ? -10.546 -8.581 -1.885 1.00 68.25 184 ARG A C 1
ATOM 1535 O O . ARG A 1 184 ? -11.008 -7.446 -1.946 1.00 68.25 184 ARG A O 1
ATOM 1542 N N . PHE A 1 185 ? -9.606 -9.021 -2.719 1.00 69.31 185 PHE A N 1
ATOM 1543 C CA . PHE A 1 185 ? -8.988 -8.202 -3.755 1.00 69.31 185 PHE A CA 1
ATOM 1544 C C . PHE A 1 185 ? -9.450 -8.579 -5.165 1.00 69.31 185 PHE A C 1
ATOM 1546 O O . PHE A 1 185 ? -8.883 -8.067 -6.124 1.00 69.31 185 PHE A O 1
ATOM 1553 N N . SER A 1 186 ? -10.455 -9.448 -5.333 1.00 69.75 186 SER A N 1
ATOM 1554 C CA . SER A 1 186 ? -10.952 -9.835 -6.660 1.00 69.75 186 SER A CA 1
ATOM 1555 C C . SER A 1 186 ? -12.217 -9.073 -7.041 1.00 69.75 186 SER A C 1
ATOM 1557 O O . SER A 1 186 ? -13.281 -9.267 -6.457 1.00 69.75 186 SER A O 1
ATOM 1559 N N . ILE A 1 187 ? -12.119 -8.266 -8.102 1.00 69.00 187 ILE A N 1
ATOM 1560 C CA . ILE A 1 187 ? -13.286 -7.604 -8.707 1.00 69.00 187 ILE A CA 1
ATOM 1561 C C . ILE A 1 187 ? -14.264 -8.663 -9.229 1.00 69.00 187 ILE A C 1
ATOM 1563 O O . ILE A 1 187 ? -15.471 -8.554 -9.037 1.00 69.00 187 ILE A O 1
ATOM 1567 N N . SER A 1 188 ? -13.738 -9.712 -9.862 1.00 71.38 188 SER A N 1
ATOM 1568 C CA . SER A 1 188 ? -14.549 -10.780 -10.448 1.00 71.38 188 SER A CA 1
ATOM 1569 C C . SER A 1 188 ? -15.344 -11.549 -9.385 1.00 71.38 188 SER A C 1
ATOM 1571 O O . SER A 1 188 ? -16.544 -11.752 -9.557 1.00 71.38 188 SER A O 1
ATOM 1573 N N . SER A 1 189 ? -14.715 -11.918 -8.264 1.00 68.62 189 SER A N 1
ATOM 1574 C CA . SER A 1 189 ? -15.398 -12.621 -7.168 1.00 68.62 189 SER A CA 1
ATOM 1575 C C . SER A 1 189 ? -16.459 -11.751 -6.494 1.00 68.62 189 SER A C 1
ATOM 1577 O O . SER A 1 189 ? -17.573 -12.221 -6.269 1.00 68.62 189 SER A O 1
ATOM 1579 N N . THR A 1 190 ? -16.158 -10.474 -6.228 1.00 68.75 190 THR A N 1
ATOM 1580 C CA . THR A 1 190 ? -17.138 -9.532 -5.664 1.00 68.75 190 THR A CA 1
ATOM 1581 C C . THR A 1 190 ? -18.320 -9.329 -6.613 1.00 68.75 190 THR A C 1
ATOM 1583 O O . THR A 1 190 ? -19.468 -9.332 -6.175 1.00 68.75 190 THR A O 1
ATOM 1586 N N . ARG A 1 191 ? -18.069 -9.236 -7.925 1.00 73.00 191 ARG A N 1
ATOM 1587 C CA . ARG A 1 191 ? -19.121 -9.139 -8.943 1.00 73.00 191 ARG A CA 1
ATOM 1588 C C . ARG A 1 191 ? -20.056 -10.348 -8.939 1.00 73.00 191 ARG A C 1
ATOM 1590 O O . ARG A 1 191 ? -21.270 -10.176 -9.009 1.00 73.00 191 ARG A O 1
ATOM 1597 N N . GLU A 1 192 ? -19.510 -11.563 -8.874 1.00 77.81 192 GLU A N 1
ATOM 1598 C CA . GLU A 1 192 ? -20.322 -12.787 -8.830 1.00 77.81 192 GLU A CA 1
ATOM 1599 C C . GLU A 1 192 ? -21.134 -12.898 -7.538 1.00 77.81 192 GLU A C 1
ATOM 1601 O O . GLU A 1 192 ? -22.291 -13.308 -7.588 1.00 77.81 192 GLU A O 1
ATOM 1606 N N . TRP A 1 193 ? -20.582 -12.468 -6.401 1.00 71.56 193 TRP A N 1
ATOM 1607 C CA . TRP A 1 193 ? -21.333 -12.401 -5.149 1.00 71.56 193 TRP A CA 1
ATOM 1608 C C . TRP A 1 193 ? -22.518 -11.424 -5.236 1.00 71.56 193 TRP A C 1
ATOM 1610 O O . TRP A 1 193 ? -23.635 -11.795 -4.886 1.00 71.56 193 TRP A O 1
ATOM 1620 N N . ILE A 1 194 ? -22.324 -10.216 -5.783 1.00 69.81 194 ILE A N 1
ATOM 1621 C CA . ILE A 1 194 ? -23.401 -9.215 -5.916 1.00 69.81 194 ILE A CA 1
ATOM 1622 C C . ILE A 1 194 ? -24.558 -9.741 -6.770 1.00 69.81 194 ILE A C 1
ATOM 1624 O O . ILE A 1 194 ? -25.717 -9.522 -6.427 1.00 69.81 194 ILE A O 1
ATOM 1628 N N . LYS A 1 195 ? -24.274 -10.492 -7.842 1.00 79.25 195 LYS A N 1
ATOM 1629 C CA . LYS A 1 195 ? -25.322 -11.117 -8.672 1.00 79.25 195 LYS A CA 1
ATOM 1630 C C . LYS A 1 195 ? -26.212 -12.098 -7.903 1.00 79.25 195 LYS A C 1
ATOM 1632 O O . LYS A 1 195 ? -27.323 -12.370 -8.347 1.00 79.25 195 LYS A O 1
ATOM 1637 N N . GLN A 1 196 ? -25.726 -12.656 -6.796 1.00 78.50 196 GLN A N 1
ATOM 1638 C CA . GLN A 1 196 ? -26.480 -13.588 -5.955 1.00 78.50 196 GLN A CA 1
ATOM 1639 C C . GLN A 1 196 ? -27.365 -12.863 -4.926 1.00 78.50 196 GLN A C 1
ATOM 1641 O O . GLN A 1 196 ? -28.225 -13.493 -4.311 1.00 78.50 196 GLN A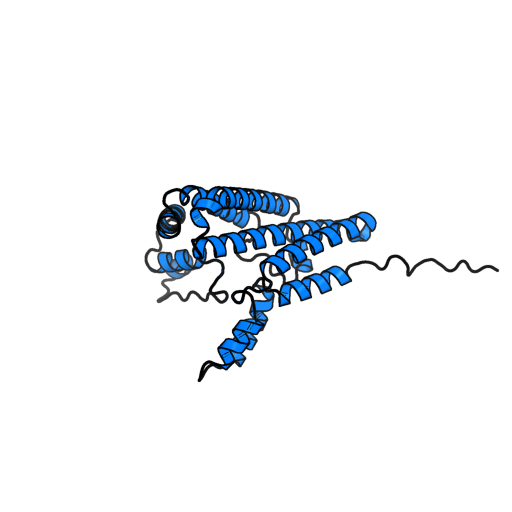 O 1
ATOM 1646 N N . VAL A 1 197 ? -27.192 -11.550 -4.740 1.00 75.12 197 VAL A N 1
ATOM 1647 C CA . VAL A 1 197 ? -27.980 -10.744 -3.801 1.00 75.12 197 VAL A CA 1
ATOM 1648 C C . VAL A 1 197 ? -29.270 -10.273 -4.476 1.00 75.12 197 VAL A C 1
ATOM 1650 O O . VAL A 1 197 ? -29.259 -9.466 -5.404 1.00 75.12 197 VAL A O 1
ATOM 1653 N N . SER A 1 198 ? -30.412 -10.763 -3.989 1.00 74.12 198 SER A N 1
ATOM 1654 C CA . SER A 1 198 ? -31.731 -10.379 -4.506 1.00 74.12 198 SER A CA 1
ATOM 1655 C C . SER A 1 198 ? -31.963 -8.869 -4.385 1.00 74.12 198 SER A C 1
ATOM 1657 O O . SER A 1 198 ? -31.897 -8.314 -3.291 1.00 74.12 198 SER A O 1
ATOM 1659 N N . GLY A 1 199 ? -32.282 -8.213 -5.505 1.00 75.44 199 GLY A N 1
ATOM 1660 C CA . GLY A 1 199 ? -32.533 -6.768 -5.568 1.00 75.44 199 GLY A CA 1
ATOM 1661 C C . GLY A 1 199 ? -31.282 -5.898 -5.725 1.00 75.44 199 GLY A C 1
ATOM 1662 O O . GLY A 1 199 ? -31.416 -4.680 -5.814 1.00 75.44 199 GLY A O 1
ATOM 1663 N N . ALA A 1 200 ? -30.083 -6.486 -5.788 1.00 71.50 200 ALA A N 1
ATOM 1664 C CA . ALA A 1 200 ? -28.872 -5.736 -6.091 1.00 71.50 200 ALA A CA 1
ATOM 1665 C C . ALA A 1 200 ? -28.811 -5.359 -7.580 1.00 71.50 200 ALA A C 1
ATOM 1667 O O . ALA A 1 200 ? -28.959 -6.207 -8.462 1.00 71.50 200 ALA A O 1
ATOM 1668 N N . ASP A 1 201 ? -28.549 -4.083 -7.860 1.00 76.62 201 ASP A N 1
ATOM 1669 C CA . ASP A 1 201 ? -28.293 -3.603 -9.215 1.00 76.62 201 ASP A CA 1
ATOM 1670 C C . ASP A 1 201 ? -26.799 -3.726 -9.542 1.00 76.62 201 ASP A C 1
ATOM 1672 O O . ASP A 1 201 ? -25.966 -2.920 -9.118 1.00 76.62 201 ASP A O 1
ATOM 1676 N N . ILE A 1 202 ? -26.459 -4.754 -10.322 1.00 75.25 202 ILE A N 1
ATOM 1677 C CA . ILE A 1 202 ? -25.084 -5.013 -10.756 1.00 75.25 202 ILE A CA 1
ATOM 1678 C C . ILE A 1 202 ? -24.503 -3.860 -11.589 1.00 75.25 202 ILE A C 1
ATOM 1680 O O . ILE A 1 202 ? -23.286 -3.699 -11.621 1.00 75.25 202 ILE A O 1
ATOM 1684 N N . SER A 1 203 ? -25.340 -3.035 -12.233 1.00 75.50 203 SER A N 1
ATOM 1685 C CA . SER A 1 203 ? -24.872 -1.911 -13.050 1.00 75.50 203 SER A CA 1
ATOM 1686 C C . SER A 1 203 ? -24.200 -0.826 -12.204 1.00 75.50 203 SER A C 1
ATOM 1688 O O . SER A 1 203 ? -23.192 -0.259 -12.622 1.00 75.50 203 SER A O 1
ATOM 1690 N N . VAL A 1 204 ? -24.672 -0.614 -10.969 1.00 67.75 204 VAL A N 1
ATOM 1691 C CA . VAL A 1 204 ? -24.053 0.310 -10.006 1.00 67.75 204 VAL A CA 1
ATOM 1692 C C . VAL A 1 204 ? -22.658 -0.176 -9.622 1.00 67.75 204 VAL A C 1
ATOM 1694 O O . VAL A 1 204 ? -21.714 0.615 -9.593 1.00 67.75 204 VAL A O 1
ATOM 1697 N N . TYR A 1 205 ? -22.507 -1.482 -9.379 1.00 68.50 205 TYR A N 1
ATOM 1698 C CA . TYR A 1 205 ? -21.195 -2.073 -9.130 1.00 68.50 205 TYR A CA 1
ATOM 1699 C C . TYR A 1 205 ? -20.299 -1.989 -10.362 1.00 68.50 205 TYR A C 1
ATOM 1701 O O . TYR A 1 205 ? -19.140 -1.617 -10.229 1.00 68.50 205 TYR A O 1
ATOM 1709 N N . ASP A 1 206 ? -20.809 -2.294 -11.556 1.00 71.81 206 ASP A N 1
ATOM 1710 C CA . ASP A 1 206 ? -20.025 -2.232 -12.788 1.00 71.81 206 ASP A CA 1
ATOM 1711 C C . ASP A 1 206 ? -19.518 -0.797 -13.041 1.00 71.81 206 ASP A C 1
ATOM 1713 O O . ASP A 1 206 ? -18.345 -0.630 -13.385 1.00 71.81 206 ASP A O 1
ATOM 1717 N N . GLU A 1 207 ? -20.313 0.246 -12.774 1.00 67.69 207 GLU A N 1
ATOM 1718 C CA . GLU A 1 207 ? -19.849 1.638 -12.873 1.00 67.69 207 GLU A CA 1
ATOM 1719 C C . GLU A 1 207 ? -18.880 2.052 -11.767 1.00 67.69 207 GLU A C 1
ATOM 1721 O O . GLU A 1 207 ? -17.834 2.645 -12.056 1.00 67.69 207 GLU A O 1
ATOM 1726 N N . ALA A 1 208 ? -19.145 1.672 -10.516 1.00 62.72 208 ALA A N 1
ATOM 1727 C CA . ALA A 1 208 ? -18.178 1.859 -9.441 1.00 62.72 208 ALA A CA 1
ATOM 1728 C C . ALA A 1 208 ? -16.860 1.143 -9.779 1.00 62.72 208 ALA A C 1
ATOM 1730 O O . ALA A 1 208 ? -15.780 1.699 -9.578 1.00 62.72 208 ALA A O 1
ATOM 1731 N N . SER A 1 209 ? -16.926 -0.059 -10.366 1.00 62.81 209 SER A N 1
ATOM 1732 C CA . SER A 1 209 ? -15.773 -0.891 -10.716 1.00 62.81 209 SER A CA 1
ATOM 1733 C C . SER A 1 209 ? -14.869 -0.226 -11.752 1.00 62.81 209 SER A C 1
ATOM 1735 O O . SER A 1 209 ? -13.650 -0.362 -11.678 1.00 62.81 209 SER A O 1
ATOM 1737 N N . LYS A 1 210 ? -15.428 0.554 -12.687 1.00 65.00 210 LYS A N 1
ATOM 1738 C CA . LYS A 1 210 ? -14.634 1.321 -13.659 1.00 65.00 210 LYS A CA 1
ATOM 1739 C C . LYS A 1 210 ? -13.814 2.408 -12.976 1.00 65.00 210 LYS A C 1
ATOM 1741 O O . LYS A 1 210 ? -12.649 2.587 -13.321 1.00 65.00 210 LYS A O 1
ATOM 1746 N N . VAL A 1 211 ? -14.387 3.077 -11.975 1.00 55.22 211 VAL A N 1
ATOM 1747 C CA . VAL A 1 211 ? -13.643 4.003 -11.112 1.00 55.22 211 VAL A CA 1
ATOM 1748 C C . VAL A 1 211 ? -12.603 3.214 -10.303 1.00 55.22 211 VAL A C 1
ATOM 1750 O O . VAL A 1 211 ? -11.426 3.566 -10.299 1.00 55.22 211 VAL A O 1
ATOM 1753 N N . HIS A 1 212 ? -12.983 2.076 -9.716 1.00 56.00 212 HIS A N 1
ATOM 1754 C CA . HIS A 1 212 ? -12.115 1.216 -8.903 1.00 56.00 212 HIS A CA 1
ATOM 1755 C C . HIS A 1 212 ? -10.905 0.623 -9.605 1.00 56.00 212 HIS A C 1
ATOM 1757 O O . HIS A 1 212 ? -9.862 0.489 -8.959 1.00 56.00 212 HIS A O 1
ATOM 1763 N N . LYS A 1 213 ? -11.020 0.271 -10.893 1.00 54.06 213 LYS A N 1
ATOM 1764 C CA . LYS A 1 213 ? -9.895 -0.218 -11.705 1.00 54.06 213 LYS A CA 1
ATOM 1765 C C . LYS A 1 213 ? -8.693 0.725 -11.631 1.00 54.06 213 LYS A C 1
ATOM 1767 O O . LYS A 1 213 ? -7.550 0.304 -11.766 1.00 54.06 213 LYS A O 1
ATOM 1772 N N . GLY A 1 214 ? -8.954 1.997 -11.345 1.00 49.72 214 GLY A N 1
ATOM 1773 C CA . GLY A 1 214 ? -7.929 2.998 -11.152 1.00 49.72 214 GLY A CA 1
ATOM 1774 C C . GLY A 1 214 ? -7.268 3.095 -9.785 1.00 49.72 214 GLY A C 1
ATOM 1775 O O . GLY A 1 214 ? -6.130 3.563 -9.695 1.00 49.72 214 GLY A O 1
ATOM 1776 N N . PHE A 1 215 ? -7.964 2.686 -8.727 1.00 47.97 215 PHE A N 1
ATOM 1777 C CA . PHE A 1 215 ? -7.590 3.006 -7.345 1.00 47.97 215 PHE A CA 1
ATOM 1778 C C . PHE A 1 215 ? -7.261 1.772 -6.497 1.00 47.97 215 PHE A C 1
ATOM 1780 O O . PHE A 1 215 ? -6.464 1.879 -5.567 1.00 47.97 215 PHE A O 1
ATOM 1787 N N . ILE A 1 216 ? -7.814 0.596 -6.816 1.00 55.03 216 ILE A N 1
ATOM 1788 C CA . ILE A 1 216 ? -7.629 -0.625 -6.018 1.00 55.03 216 ILE A CA 1
ATOM 1789 C C . ILE A 1 216 ? -6.535 -1.521 -6.607 1.00 55.03 216 ILE A C 1
ATOM 1791 O O . ILE A 1 216 ? -6.449 -1.744 -7.817 1.00 55.03 216 ILE A O 1
ATOM 1795 N N . THR A 1 217 ? -5.705 -2.089 -5.726 1.00 64.06 217 THR A N 1
ATOM 1796 C CA . THR A 1 217 ? -4.859 -3.234 -6.078 1.00 64.06 217 THR A CA 1
ATOM 1797 C C . THR A 1 217 ? -5.715 -4.487 -6.218 1.00 64.06 217 THR A C 1
ATOM 1799 O O . THR A 1 217 ? -6.090 -5.071 -5.210 1.00 64.06 217 THR A O 1
ATOM 1802 N N . CYS A 1 218 ? -5.998 -4.924 -7.441 1.00 74.00 218 CYS A N 1
ATOM 1803 C CA . CYS A 1 218 ? -6.542 -6.258 -7.690 1.00 74.00 218 CYS A CA 1
ATOM 1804 C C . CYS A 1 218 ? -5.641 -7.040 -8.657 1.00 74.00 218 CYS A C 1
ATOM 1806 O O . CYS A 1 218 ? -4.868 -6.423 -9.408 1.00 74.00 218 CYS A O 1
ATOM 1808 N N . PRO A 1 219 ? -5.727 -8.383 -8.666 1.00 79.75 219 PRO A N 1
ATOM 1809 C CA . PRO A 1 219 ? -5.000 -9.213 -9.618 1.00 79.75 219 PRO A CA 1
ATOM 1810 C C . PRO A 1 219 ? -5.223 -8.800 -11.076 1.00 79.75 219 PRO A C 1
ATOM 1812 O O . PRO A 1 219 ? -4.273 -8.755 -11.855 1.00 79.75 219 PRO A O 1
ATOM 1815 N N . GLU A 1 220 ? -6.460 -8.473 -11.452 1.00 78.88 220 GLU A N 1
ATOM 1816 C CA . GLU A 1 220 ? -6.826 -8.092 -12.816 1.00 78.88 220 GLU A CA 1
ATOM 1817 C C . GLU A 1 220 ? -6.099 -6.812 -13.260 1.00 78.88 220 GLU A C 1
ATOM 1819 O O . GLU A 1 220 ? -5.432 -6.815 -14.297 1.00 78.88 220 GLU A O 1
ATOM 1824 N N . ASN A 1 221 ? -6.125 -5.760 -12.434 1.00 77.38 221 ASN A N 1
ATOM 1825 C CA . ASN A 1 221 ? -5.441 -4.495 -12.721 1.00 77.38 221 ASN A CA 1
ATOM 1826 C C . ASN A 1 221 ? -3.921 -4.673 -12.775 1.00 77.38 221 ASN A C 1
ATOM 1828 O O . ASN A 1 221 ? -3.259 -4.081 -13.625 1.00 77.38 221 ASN A O 1
ATOM 1832 N N . LEU A 1 222 ? -3.345 -5.488 -11.881 1.00 82.06 222 LEU A N 1
ATOM 1833 C CA . LEU A 1 222 ? -1.905 -5.751 -11.897 1.00 82.06 222 LEU A CA 1
ATOM 1834 C C . LEU A 1 222 ? -1.480 -6.490 -13.167 1.00 82.06 222 LEU A C 1
ATOM 1836 O O . LEU A 1 222 ? -0.446 -6.147 -13.736 1.00 82.06 222 LEU A O 1
ATOM 1840 N N . ARG A 1 223 ? -2.263 -7.469 -13.639 1.00 86.12 223 ARG A N 1
ATOM 1841 C CA . ARG A 1 223 ? -1.978 -8.174 -14.901 1.00 86.12 223 ARG A CA 1
ATOM 1842 C C . ARG A 1 223 ? -2.043 -7.230 -16.098 1.00 86.12 223 ARG A C 1
ATOM 1844 O O . ARG A 1 223 ? -1.123 -7.237 -16.913 1.00 86.12 223 ARG A O 1
ATOM 1851 N N . GLU A 1 224 ? -3.077 -6.395 -16.177 1.00 83.88 224 GLU A N 1
ATOM 1852 C CA . GLU A 1 224 ? -3.209 -5.391 -17.239 1.00 83.88 224 GLU A CA 1
ATOM 1853 C C . GLU A 1 224 ? -2.025 -4.413 -17.232 1.00 83.88 224 GLU A C 1
ATOM 1855 O O . GLU A 1 224 ? -1.384 -4.187 -18.260 1.00 83.88 224 GLU A O 1
ATOM 1860 N N . LEU A 1 225 ? -1.678 -3.888 -16.056 1.00 83.00 225 LEU A N 1
ATOM 1861 C CA . LEU A 1 225 ? -0.546 -2.988 -15.866 1.00 83.00 225 LEU A CA 1
ATOM 1862 C C . LEU A 1 225 ? 0.783 -3.632 -16.281 1.00 83.00 225 LEU A C 1
ATOM 1864 O O . LEU A 1 225 ? 1.575 -3.001 -16.981 1.00 83.00 225 LEU A O 1
ATOM 1868 N N . ILE A 1 226 ? 1.026 -4.881 -15.870 1.00 88.94 226 ILE A N 1
ATOM 1869 C CA . ILE A 1 226 ? 2.212 -5.642 -16.277 1.00 88.94 226 ILE A CA 1
ATOM 1870 C C . ILE A 1 226 ? 2.266 -5.733 -17.804 1.00 88.94 226 ILE A C 1
ATOM 1872 O O . ILE A 1 226 ? 3.308 -5.418 -18.370 1.00 88.94 226 ILE A O 1
ATOM 1876 N N . GLY A 1 227 ? 1.156 -6.067 -18.472 1.00 88.06 227 GLY A N 1
ATOM 1877 C CA . GLY A 1 227 ? 1.086 -6.128 -19.935 1.00 88.06 227 GLY A CA 1
ATOM 1878 C C . GLY A 1 227 ? 1.390 -4.784 -20.607 1.00 88.06 227 GLY A C 1
ATOM 1879 O O . GLY A 1 227 ? 2.184 -4.718 -21.549 1.00 88.06 227 GLY A O 1
ATOM 1880 N N . ARG A 1 228 ? 0.832 -3.684 -20.080 1.00 85.44 228 ARG A N 1
ATOM 1881 C CA . ARG A 1 228 ? 1.125 -2.324 -20.564 1.00 85.44 228 ARG A CA 1
ATOM 1882 C C . ARG A 1 228 ? 2.609 -1.987 -20.407 1.00 85.44 228 ARG A C 1
ATOM 1884 O O . ARG A 1 228 ? 3.211 -1.493 -21.354 1.00 85.44 228 ARG A O 1
ATOM 1891 N N . ILE A 1 229 ? 3.232 -2.293 -19.270 1.00 87.06 229 ILE A N 1
ATOM 1892 C CA . ILE A 1 229 ? 4.665 -2.032 -19.043 1.00 87.06 229 ILE A CA 1
ATOM 1893 C C . ILE A 1 229 ? 5.548 -2.950 -19.900 1.00 87.06 229 ILE A C 1
ATOM 1895 O O . ILE A 1 229 ? 6.561 -2.501 -20.435 1.00 87.06 229 ILE A O 1
ATOM 1899 N N . GLU A 1 230 ? 5.168 -4.215 -20.081 1.00 89.81 230 GLU A N 1
ATOM 1900 C CA . GLU A 1 230 ? 5.870 -5.165 -20.950 1.00 89.81 230 GLU A CA 1
ATOM 1901 C C . GLU A 1 230 ? 5.901 -4.676 -22.408 1.00 89.81 230 GLU A C 1
ATOM 1903 O O . GLU A 1 230 ? 6.946 -4.779 -23.053 1.00 89.81 230 GLU A O 1
ATOM 1908 N N . SER A 1 231 ? 4.827 -4.037 -22.895 1.00 88.62 231 SER A N 1
ATOM 1909 C CA . SER A 1 231 ? 4.784 -3.427 -24.235 1.00 88.62 231 SER A CA 1
ATOM 1910 C C . SER A 1 231 ? 5.726 -2.229 -24.430 1.00 88.62 231 SER A C 1
ATOM 1912 O O . SER A 1 231 ? 6.012 -1.857 -25.566 1.00 88.62 231 SER A O 1
ATOM 1914 N N . LEU A 1 232 ? 6.261 -1.640 -23.350 1.00 87.00 232 LEU A N 1
ATOM 1915 C CA . LEU A 1 232 ? 7.249 -0.556 -23.445 1.00 87.00 232 LEU A CA 1
ATOM 1916 C C . LEU A 1 232 ? 8.628 -1.057 -23.877 1.00 87.00 232 LEU A C 1
ATOM 1918 O O . LEU A 1 232 ? 9.484 -0.243 -24.241 1.00 87.00 232 LEU A O 1
ATOM 1922 N N . ARG A 1 233 ? 8.870 -2.373 -23.824 1.00 83.44 233 ARG A N 1
ATOM 1923 C CA . ARG A 1 233 ? 10.129 -2.962 -24.280 1.00 83.44 233 ARG A CA 1
ATOM 1924 C C . ARG A 1 233 ? 10.343 -2.611 -25.748 1.00 83.44 233 ARG A C 1
ATOM 1926 O O . ARG A 1 233 ? 9.538 -2.948 -26.613 1.00 83.44 233 ARG A O 1
ATOM 1933 N N . ARG A 1 234 ? 11.462 -1.946 -26.040 1.00 66.12 234 ARG A N 1
ATOM 1934 C CA . ARG A 1 234 ? 11.900 -1.765 -27.423 1.00 66.12 234 ARG A CA 1
ATOM 1935 C C . ARG A 1 234 ? 12.327 -3.133 -27.943 1.00 66.12 234 ARG A C 1
ATOM 1937 O O . ARG A 1 234 ? 13.149 -3.791 -27.310 1.00 6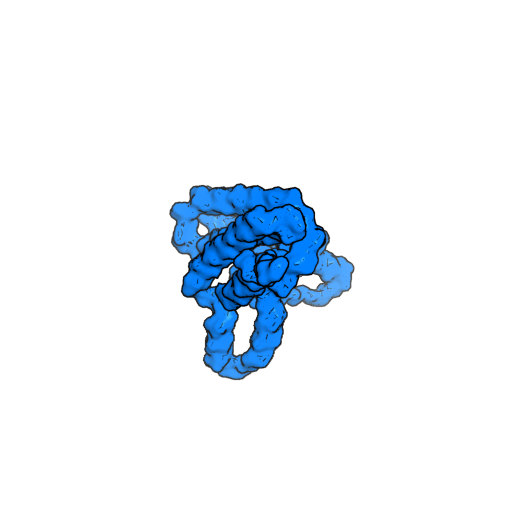6.12 234 ARG A O 1
ATOM 1944 N N . LEU A 1 235 ? 11.759 -3.552 -29.074 1.00 54.88 235 LEU A N 1
ATOM 1945 C CA . LEU A 1 235 ? 12.249 -4.706 -29.822 1.00 54.88 235 LEU A CA 1
ATOM 1946 C C . LEU A 1 235 ? 13.728 -4.459 -30.136 1.00 54.88 235 LEU A C 1
ATOM 1948 O O . LEU A 1 235 ? 14.058 -3.595 -30.950 1.00 54.88 235 LEU A O 1
ATOM 1952 N N . GLU A 1 236 ? 14.624 -5.194 -29.484 1.00 46.94 236 GLU A N 1
ATOM 1953 C CA . GLU A 1 236 ? 16.000 -5.308 -29.949 1.00 46.94 236 GLU A CA 1
ATOM 1954 C C . GLU A 1 236 ? 15.948 -5.996 -31.323 1.00 46.94 236 GLU A C 1
ATOM 1956 O O . GLU A 1 236 ? 15.804 -7.210 -31.409 1.00 46.94 236 GLU A O 1
ATOM 1961 N N . GLY A 1 237 ? 15.995 -5.216 -32.411 1.00 47.31 237 GLY A N 1
ATOM 1962 C CA . GLY A 1 237 ? 16.255 -5.756 -33.751 1.00 47.31 237 GLY A CA 1
ATOM 1963 C C . GLY A 1 237 ? 15.212 -5.519 -34.845 1.00 47.31 237 GLY A C 1
ATOM 1964 O O . GLY A 1 237 ? 14.898 -6.457 -35.572 1.00 47.31 237 GLY A O 1
ATOM 1965 N N . LYS A 1 238 ? 14.731 -4.285 -35.049 1.00 42.12 238 LYS A N 1
ATOM 1966 C CA . LYS A 1 238 ? 14.132 -3.900 -36.348 1.00 42.12 238 LYS A CA 1
ATOM 1967 C C . LYS A 1 238 ? 14.865 -2.814 -37.132 1.00 42.12 238 LYS A C 1
ATOM 1969 O O . LYS A 1 238 ? 14.416 -2.491 -38.217 1.00 42.12 238 LYS A O 1
ATOM 1974 N N . ASP A 1 239 ? 16.038 -2.384 -36.671 1.00 39.81 239 ASP A N 1
ATOM 1975 C CA . ASP A 1 239 ? 16.933 -1.515 -37.441 1.00 39.81 239 ASP A CA 1
ATOM 1976 C C . ASP A 1 239 ? 18.360 -2.077 -37.420 1.00 39.81 239 ASP A C 1
ATOM 1978 O O . ASP A 1 239 ? 19.264 -1.561 -36.765 1.00 39.81 239 ASP A O 1
ATOM 1982 N N . LYS A 1 240 ? 18.584 -3.185 -38.132 1.00 37.44 240 LYS A N 1
ATOM 1983 C CA . LYS A 1 240 ? 19.884 -3.371 -38.786 1.00 37.44 240 LYS A CA 1
ATOM 1984 C C . LYS A 1 240 ? 19.667 -2.973 -40.241 1.00 37.44 240 LYS A C 1
ATOM 1986 O O . LYS A 1 240 ? 18.850 -3.625 -40.888 1.00 37.44 240 LYS A O 1
ATOM 1991 N N . PRO A 1 241 ? 20.352 -1.942 -40.767 1.00 41.12 241 PRO A N 1
ATOM 1992 C CA . PRO A 1 241 ? 20.303 -1.681 -42.192 1.00 41.12 241 PRO A CA 1
ATOM 1993 C C . PRO A 1 241 ? 20.866 -2.920 -42.880 1.00 41.12 241 PRO A C 1
ATOM 1995 O O . PRO A 1 241 ? 22.000 -3.337 -42.618 1.00 41.12 241 PRO A O 1
ATOM 1998 N N . THR A 1 242 ? 20.048 -3.548 -43.718 1.00 40.16 242 THR A N 1
ATOM 1999 C CA . THR A 1 242 ? 20.503 -4.528 -44.692 1.00 40.16 242 THR A CA 1
ATOM 2000 C C . THR A 1 242 ? 21.605 -3.832 -45.477 1.00 40.16 242 THR A C 1
ATOM 2002 O O . THR A 1 242 ? 21.334 -2.886 -46.214 1.00 40.16 242 THR A O 1
ATOM 2005 N N . LYS A 1 243 ? 22.866 -4.219 -45.256 1.00 38.41 243 LYS A N 1
ATOM 2006 C CA . LYS A 1 243 ? 23.960 -3.791 -46.125 1.00 38.41 243 LYS A CA 1
ATOM 2007 C C . LYS A 1 243 ? 23.572 -4.234 -47.531 1.00 38.41 243 LYS A C 1
ATOM 2009 O O . LYS A 1 243 ? 23.573 -5.429 -47.813 1.00 38.41 243 LYS A O 1
ATOM 2014 N N . SER A 1 244 ? 23.193 -3.281 -48.375 1.00 36.91 244 SER A N 1
ATOM 2015 C CA . SER A 1 244 ? 23.091 -3.493 -49.808 1.00 36.91 244 SER A CA 1
ATOM 2016 C C . SER A 1 244 ? 24.504 -3.766 -50.307 1.00 36.91 244 SER A C 1
ATOM 2018 O O . SER A 1 244 ? 25.340 -2.866 -50.351 1.00 36.91 244 SER A O 1
ATOM 2020 N N . SER A 1 245 ? 24.791 -5.023 -50.608 1.00 38.72 245 SER A N 1
ATOM 2021 C CA . SER A 1 245 ? 25.922 -5.391 -51.443 1.00 38.72 245 SER A CA 1
ATOM 2022 C C . SER A 1 245 ? 25.545 -5.114 -52.896 1.00 38.72 245 SER A C 1
ATOM 2024 O O . SER A 1 245 ? 24.792 -5.891 -53.486 1.00 38.72 245 SER A O 1
ATOM 2026 N N . LEU A 1 246 ? 26.055 -4.007 -53.428 1.00 37.09 246 LEU A N 1
ATOM 2027 C CA . LEU A 1 246 ? 26.415 -3.836 -54.833 1.00 37.09 246 LEU A CA 1
ATOM 2028 C C . LEU A 1 246 ? 27.806 -3.203 -54.862 1.00 37.09 246 LEU A C 1
ATOM 2030 O O . LEU A 1 246 ? 28.010 -2.243 -54.084 1.00 37.09 246 LEU A O 1
#